Protein AF-A0A381XSJ7-F1 (afdb_monomer)

Secondary structure (DSSP, 8-state):
----EEEE-S-BS-SBTTT--B--TT-S-TTS-TT--TT--TTEEEEEETTS-EEEEEGGGSSTT-HHHHHHHT---TT--SPPP-B-TTSTT-EEE--HHHH--TTS-SEEEEEEE-SGGGGGGGHHHHHHHHHHHHHHSS-TTSEEEEEEE-SS-EEE--SS--B--HHHHHHHHHHHHT----S----HHHHHHIIIII--SEEEEEESS---STTHHHHHHHHHHHH-TT--SEEEEEEEESSGGGS-TTHHHHHHTTT--EEEEES---------

Radius of gyration: 20.25 Å; Cα contacts (8 Å, |Δi|>4): 616; chains: 1; bounding box: 58×50×46 Å

Nearest PDB structures (foldseek):
  9c4f-assembly1_I  TM=8.205E-01  e=2.707E-11  Homo sapiens
  6fpy-assembly2_B  TM=8.022E-01  e=1.418E-10  Homo sapiens
  6fpy-assembly1_A  TM=7.997E-01  e=1.603E-10  Homo sapiens
  6fpz-assembly2_B  TM=8.019E-01  e=4.833E-10  Homo sapiens
  8s7c-assembly3_G  TM=6.833E-01  e=5.739E-06  Mus musculus

Structure (mmCIF, N/CA/C/O backbone):
data_AF-A0A381XSJ7-F1
#
_entry.id   AF-A0A381XSJ7-F1
#
loop_
_atom_site.group_PDB
_atom_site.id
_atom_site.type_symbol
_atom_site.label_atom_id
_atom_site.label_alt_id
_atom_site.label_comp_id
_atom_site.label_asym_id
_atom_site.label_entity_id
_atom_site.label_seq_id
_atom_site.pdbx_PDB_ins_code
_atom_site.Cartn_x
_atom_site.Cartn_y
_atom_site.Cartn_z
_atom_site.occupancy
_atom_site.B_iso_or_equiv
_atom_site.auth_seq_id
_atom_site.auth_comp_id
_atom_site.auth_asym_id
_atom_site.auth_atom_id
_atom_site.pdbx_PDB_model_num
ATOM 1 N N . ARG A 1 1 ? 14.268 -31.750 -12.840 1.00 58.62 1 ARG A N 1
ATOM 2 C CA . ARG A 1 1 ? 14.442 -30.913 -11.626 1.00 58.62 1 ARG A CA 1
ATOM 3 C C . ARG A 1 1 ? 13.349 -29.856 -11.651 1.00 5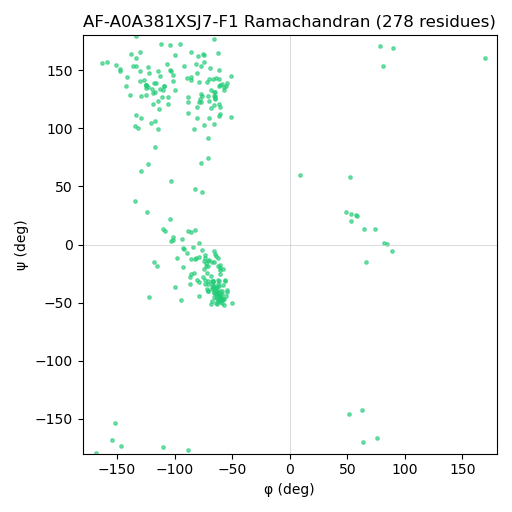8.62 1 ARG A C 1
ATOM 5 O O . ARG A 1 1 ? 12.994 -29.479 -12.764 1.00 58.62 1 ARG A O 1
ATOM 12 N N . PRO A 1 2 ? 12.773 -29.444 -10.514 1.00 69.38 2 PRO A N 1
ATOM 13 C CA . PRO A 1 2 ? 11.747 -28.409 -10.506 1.00 69.38 2 PRO A CA 1
ATOM 14 C C . PRO A 1 2 ? 12.341 -27.115 -11.068 1.00 69.38 2 PRO A C 1
ATOM 16 O O . PRO A 1 2 ? 13.341 -26.625 -10.557 1.00 69.38 2 PRO A O 1
ATOM 19 N N . THR A 1 3 ? 11.755 -26.598 -12.142 1.00 78.44 3 THR A N 1
ATOM 20 C CA . THR A 1 3 ? 12.146 -25.330 -12.781 1.00 78.44 3 THR A CA 1
ATOM 21 C C . THR A 1 3 ? 11.339 -24.147 -12.257 1.00 78.44 3 THR A C 1
ATOM 23 O O . THR A 1 3 ? 11.466 -23.038 -12.764 1.00 78.44 3 THR A O 1
ATOM 26 N N . THR A 1 4 ? 10.492 -24.384 -11.253 1.00 89.56 4 THR A N 1
ATOM 27 C CA . THR A 1 4 ? 9.698 -23.348 -10.603 1.00 89.56 4 THR A CA 1
ATOM 28 C C . THR A 1 4 ? 10.618 -22.414 -9.826 1.00 89.56 4 THR A C 1
ATOM 30 O O . THR A 1 4 ? 11.286 -22.828 -8.874 1.00 89.56 4 THR A O 1
ATOM 33 N N . VAL A 1 5 ? 10.629 -21.153 -10.240 1.00 91.38 5 VAL A N 1
ATOM 34 C CA . VAL A 1 5 ? 11.341 -20.059 -9.588 1.00 91.38 5 VAL A CA 1
ATOM 35 C C . VAL A 1 5 ? 10.534 -19.611 -8.372 1.00 91.38 5 VAL A C 1
ATOM 37 O O . VAL A 1 5 ? 9.351 -19.291 -8.477 1.00 91.38 5 VAL A O 1
ATOM 40 N N . MET A 1 6 ? 11.182 -19.597 -7.210 1.00 90.38 6 MET A N 1
ATOM 41 C CA . MET A 1 6 ? 10.590 -19.208 -5.925 1.00 90.38 6 MET A CA 1
ATOM 42 C C . MET A 1 6 ? 10.950 -17.775 -5.541 1.00 90.38 6 MET A C 1
ATOM 44 O O . MET A 1 6 ? 10.136 -17.064 -4.958 1.00 90.38 6 MET A O 1
ATOM 48 N N . ALA A 1 7 ? 12.173 -17.351 -5.856 1.00 90.56 7 ALA A N 1
ATOM 49 C CA . ALA A 1 7 ? 12.644 -15.999 -5.606 1.00 90.56 7 ALA A CA 1
ATOM 50 C C . ALA A 1 7 ? 13.693 -15.605 -6.641 1.00 90.56 7 ALA A C 1
ATOM 52 O O . ALA A 1 7 ? 14.400 -16.453 -7.186 1.00 90.56 7 ALA A O 1
ATOM 53 N N . ILE A 1 8 ? 13.809 -14.305 -6.867 1.00 90.81 8 ILE A N 1
ATOM 54 C CA . ILE A 1 8 ? 14.845 -13.704 -7.696 1.0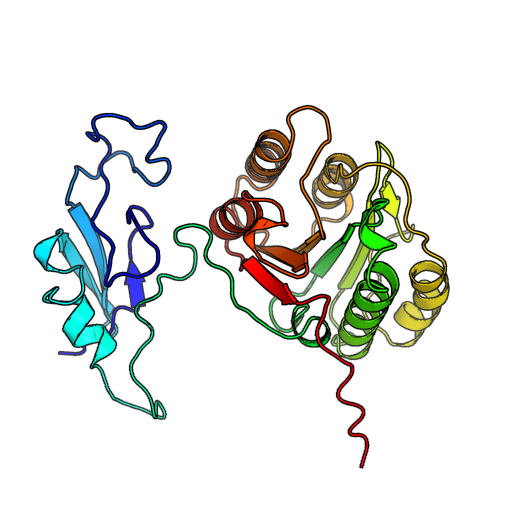0 90.81 8 ILE A CA 1
ATOM 55 C C . ILE A 1 8 ? 15.440 -12.502 -6.978 1.00 90.81 8 ILE A C 1
ATOM 57 O O . ILE A 1 8 ? 14.820 -11.917 -6.087 1.00 90.81 8 ILE A O 1
ATOM 61 N N . THR A 1 9 ? 16.629 -12.089 -7.390 1.00 89.62 9 THR A N 1
ATOM 62 C CA . THR A 1 9 ? 17.121 -10.757 -7.052 1.00 89.62 9 THR A CA 1
ATOM 63 C C . THR A 1 9 ? 16.237 -9.681 -7.684 1.00 89.62 9 THR A C 1
ATOM 65 O O . THR A 1 9 ? 15.776 -9.815 -8.813 1.00 89.62 9 THR A O 1
ATOM 68 N N . ARG A 1 10 ? 16.014 -8.570 -6.971 1.00 86.06 10 ARG A N 1
ATOM 69 C CA . ARG A 1 10 ? 15.119 -7.481 -7.415 1.00 86.06 10 ARG A CA 1
ATOM 70 C C . ARG A 1 10 ? 15.584 -6.711 -8.662 1.00 86.06 10 ARG A C 1
ATOM 72 O O . ARG A 1 10 ? 14.870 -5.826 -9.118 1.00 86.06 10 ARG A O 1
ATOM 79 N N . ASN A 1 11 ? 16.779 -6.988 -9.188 1.00 89.69 11 ASN A N 1
ATOM 80 C CA . ASN A 1 11 ? 17.409 -6.237 -10.277 1.00 89.69 11 ASN A CA 1
ATOM 81 C C . ASN A 1 11 ? 16.907 -6.659 -11.668 1.00 89.69 11 ASN A C 1
ATOM 83 O O . ASN A 1 11 ? 17.697 -6.892 -12.580 1.00 89.69 11 ASN A O 1
ATOM 87 N N . VAL A 1 12 ? 15.591 -6.759 -11.835 1.00 89.56 12 VAL A N 1
ATOM 88 C CA . VAL A 1 12 ? 14.942 -7.052 -13.118 1.00 89.56 12 VAL A CA 1
ATOM 89 C C . VAL A 1 12 ? 14.386 -5.781 -13.742 1.00 89.56 12 VAL A C 1
ATOM 91 O O . VAL A 1 12 ? 13.874 -4.912 -13.045 1.00 89.56 12 VAL A O 1
ATOM 94 N N . SER A 1 13 ? 14.501 -5.649 -15.062 1.00 86.12 13 SER A N 1
ATOM 95 C CA . SER A 1 13 ? 14.036 -4.460 -15.788 1.00 86.12 13 SER A CA 1
ATOM 96 C C . SER A 1 13 ? 12.513 -4.351 -15.891 1.00 86.12 13 SER A C 1
ATOM 98 O O . SER A 1 13 ? 12.012 -3.282 -16.218 1.00 86.12 13 SER A O 1
ATOM 100 N N . ASP A 1 14 ? 11.803 -5.460 -15.689 1.00 83.44 14 ASP A N 1
ATOM 101 C CA . ASP A 1 14 ? 10.348 -5.584 -15.776 1.00 83.44 14 ASP A CA 1
ATOM 102 C C . ASP A 1 14 ? 9.888 -6.638 -14.749 1.00 83.44 14 ASP A C 1
ATOM 104 O O . ASP A 1 14 ? 10.648 -7.553 -14.418 1.00 83.44 14 ASP A O 1
ATOM 108 N N . CYS A 1 15 ? 8.666 -6.514 -14.231 1.00 78.56 15 CYS A N 1
ATOM 109 C CA . CYS A 1 15 ? 8.066 -7.509 -13.334 1.00 78.56 15 CYS A CA 1
ATOM 110 C C . CYS A 1 15 ? 7.680 -8.782 -14.062 1.00 78.56 15 CYS A C 1
ATOM 112 O O . CYS A 1 15 ? 7.772 -9.873 -13.497 1.00 78.56 15 CYS A O 1
ATOM 114 N N . ASP A 1 16 ? 7.182 -8.634 -15.289 1.00 86.62 16 ASP A N 1
ATOM 115 C CA . ASP A 1 16 ? 6.857 -9.764 -16.129 1.00 86.62 16 ASP A CA 1
ATOM 116 C C . ASP A 1 16 ? 8.176 -10.325 -16.627 1.00 86.62 16 ASP A C 1
ATOM 118 O O . ASP A 1 16 ? 8.807 -9.797 -17.548 1.00 86.62 16 ASP A O 1
ATOM 122 N N . LEU A 1 17 ? 8.600 -11.431 -16.020 1.00 90.81 17 LEU A N 1
ATOM 123 C CA . LEU A 1 17 ? 9.872 -12.058 -16.348 1.00 90.81 17 LEU A CA 1
ATOM 124 C C . LEU A 1 17 ? 9.923 -12.547 -17.802 1.00 90.81 17 LEU A C 1
ATOM 126 O O . LEU A 1 17 ? 11.002 -12.834 -18.312 1.00 90.81 17 LEU A O 1
ATOM 130 N N . ARG A 1 18 ? 8.786 -12.570 -18.519 1.00 91.12 18 ARG A N 1
ATOM 131 C CA . ARG A 1 18 ? 8.728 -12.799 -19.972 1.00 91.12 18 ARG A CA 1
ATOM 132 C C . ARG A 1 18 ? 9.181 -11.590 -20.804 1.00 91.12 18 ARG A C 1
ATOM 134 O O . ARG A 1 18 ? 9.395 -11.734 -22.009 1.00 91.12 18 ARG A O 1
ATOM 141 N N . LYS A 1 19 ? 9.291 -10.407 -20.204 1.00 89.69 19 LYS A N 1
ATOM 142 C CA . LYS A 1 19 ? 9.740 -9.145 -20.822 1.00 89.69 19 LYS A CA 1
ATOM 143 C C . LYS A 1 19 ? 11.020 -8.603 -20.181 1.00 89.69 19 LYS A C 1
ATOM 145 O O . LYS A 1 19 ? 11.649 -7.712 -20.745 1.00 89.69 19 LYS A O 1
ATOM 150 N N . ALA A 1 20 ? 11.380 -9.122 -19.012 1.00 91.19 20 ALA A N 1
ATOM 151 C CA . ALA A 1 20 ? 12.505 -8.644 -18.233 1.00 91.19 20 ALA A CA 1
ATOM 152 C C . ALA A 1 20 ? 13.869 -9.050 -18.808 1.00 91.19 20 ALA A C 1
ATOM 154 O O . ALA A 1 20 ? 14.015 -10.067 -19.486 1.00 91.19 20 ALA A O 1
ATOM 155 N N . ARG A 1 21 ? 14.878 -8.268 -18.425 1.00 93.44 21 ARG A N 1
ATOM 156 C CA . ARG A 1 21 ? 16.303 -8.612 -18.415 1.00 93.44 21 ARG A CA 1
ATOM 157 C C . ARG A 1 21 ? 16.896 -8.272 -17.048 1.00 93.44 21 ARG A C 1
ATOM 159 O O . ARG A 1 21 ? 16.298 -7.499 -16.293 1.00 93.44 21 ARG A O 1
ATOM 166 N N . TRP A 1 22 ? 18.088 -8.765 -16.747 1.00 94.12 22 TRP A N 1
ATOM 167 C CA . TRP A 1 22 ? 18.814 -8.365 -15.550 1.00 94.12 22 TRP A CA 1
ATOM 168 C C . TRP A 1 22 ? 19.500 -7.011 -15.733 1.00 94.12 22 TRP A C 1
ATOM 170 O O . TRP A 1 22 ? 20.091 -6.699 -16.774 1.00 94.12 22 TRP A O 1
ATOM 180 N N . VAL A 1 23 ? 19.437 -6.208 -14.679 1.00 92.56 23 VAL A N 1
ATOM 181 C CA . VAL A 1 23 ? 19.932 -4.834 -14.621 1.00 92.56 23 VAL A CA 1
ATOM 182 C C . VAL A 1 23 ? 21.120 -4.765 -13.672 1.00 92.56 23 VAL A C 1
ATOM 184 O O . VAL A 1 23 ? 21.067 -5.310 -12.570 1.00 92.56 23 VAL A O 1
ATOM 187 N N . GLY A 1 24 ? 22.196 -4.105 -14.088 1.00 92.06 24 GLY A N 1
ATOM 188 C CA . GLY A 1 24 ? 23.448 -4.064 -13.329 1.00 92.06 24 GLY A CA 1
ATOM 189 C C . GLY A 1 24 ? 23.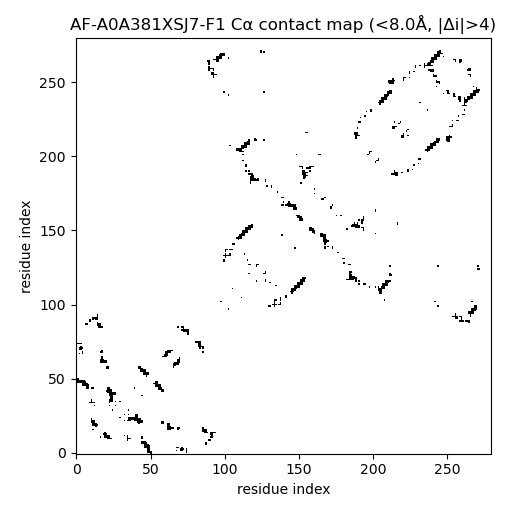811 -2.708 -12.741 1.00 92.06 24 GLY A C 1
ATOM 190 O O . GLY A 1 24 ? 23.206 -1.691 -13.052 1.00 92.06 24 GLY A O 1
ATOM 191 N N . SER A 1 25 ? 24.857 -2.671 -11.920 1.00 91.31 25 SER A N 1
ATOM 192 C CA . SER A 1 25 ? 25.481 -1.424 -11.456 1.00 91.31 25 SER A CA 1
ATOM 193 C C . SER A 1 25 ? 26.245 -0.662 -12.550 1.00 91.31 25 SER A C 1
ATOM 195 O O . SER A 1 25 ? 26.627 0.482 -12.344 1.00 91.31 25 SER A O 1
ATOM 197 N N . ASP A 1 26 ? 26.502 -1.307 -13.683 1.00 92.56 26 ASP A N 1
ATOM 198 C CA . ASP A 1 26 ? 27.203 -0.816 -14.877 1.00 92.56 26 ASP A CA 1
ATOM 199 C C . ASP A 1 26 ? 26.235 -0.486 -16.032 1.00 92.56 26 ASP A C 1
ATOM 201 O O . ASP A 1 26 ? 26.629 -0.461 -17.200 1.00 92.56 26 ASP A O 1
ATOM 205 N N . GLU A 1 27 ? 24.955 -0.239 -15.730 1.00 90.12 27 GLU A N 1
ATOM 206 C CA . GLU A 1 27 ? 24.043 0.380 -16.698 1.00 90.12 27 GLU A CA 1
ATOM 207 C C . GLU A 1 27 ? 24.527 1.781 -17.084 1.00 90.12 27 GLU A C 1
ATOM 209 O O . GLU A 1 27 ? 25.152 2.490 -16.296 1.00 90.12 27 GLU A O 1
ATOM 214 N N . VAL A 1 28 ? 24.204 2.188 -18.313 1.00 85.19 28 VAL A N 1
ATOM 215 C CA . VAL A 1 28 ? 24.629 3.484 -18.865 1.00 85.19 28 VAL A CA 1
ATOM 216 C C . VAL A 1 28 ? 23.982 4.651 -18.113 1.00 85.19 28 VAL A C 1
ATOM 218 O O . VAL A 1 28 ? 24.626 5.679 -17.918 1.00 85.19 28 VAL A O 1
ATOM 221 N N . ASP A 1 29 ? 22.733 4.482 -17.671 1.00 77.56 29 ASP A N 1
ATOM 222 C CA . ASP A 1 29 ? 21.994 5.481 -16.905 1.00 77.56 29 ASP A CA 1
ATOM 223 C C . ASP A 1 29 ? 21.293 4.836 -15.703 1.00 77.56 29 ASP A C 1
ATOM 225 O O . ASP A 1 29 ? 20.245 4.202 -15.825 1.00 77.56 29 ASP A O 1
ATOM 229 N N . LEU A 1 30 ? 21.884 5.013 -14.519 1.00 73.75 30 LEU A N 1
ATOM 230 C CA . LEU A 1 30 ? 21.334 4.500 -13.264 1.00 73.75 30 LEU A CA 1
ATOM 231 C C . LEU A 1 30 ? 20.096 5.272 -12.787 1.00 73.75 30 LEU A C 1
ATOM 233 O O . LEU A 1 30 ? 19.378 4.772 -11.919 1.00 73.75 30 LEU A O 1
ATOM 237 N N . SER A 1 31 ? 19.827 6.467 -13.327 1.00 65.56 31 SER A N 1
ATOM 238 C CA . SER A 1 31 ? 18.637 7.243 -12.965 1.00 65.56 31 SER A CA 1
ATOM 239 C C . SER A 1 31 ? 17.350 6.614 -13.513 1.00 65.56 31 SER A C 1
ATOM 241 O O . SER A 1 31 ? 16.326 6.636 -12.828 1.00 65.56 31 SER A O 1
ATOM 243 N N . ASP A 1 32 ? 17.445 5.946 -14.666 1.00 64.62 32 ASP A N 1
ATOM 244 C CA . ASP A 1 32 ? 16.357 5.190 -15.300 1.00 64.62 32 ASP A CA 1
ATOM 245 C C . ASP A 1 32 ? 16.283 3.723 -14.837 1.00 64.62 32 ASP A C 1
ATOM 247 O O . ASP A 1 32 ? 15.327 3.006 -15.148 1.00 64.62 32 ASP A O 1
ATOM 251 N N . THR A 1 33 ? 17.263 3.257 -14.058 1.00 73.38 33 THR A N 1
ATOM 252 C CA . THR A 1 33 ? 17.328 1.871 -13.577 1.00 73.38 33 THR A CA 1
ATOM 253 C C . THR A 1 33 ? 17.534 1.769 -12.059 1.00 73.38 33 THR A C 1
ATOM 255 O O . THR A 1 33 ? 18.535 1.203 -11.606 1.00 73.38 33 THR A O 1
ATOM 258 N N . PRO A 1 34 ? 16.587 2.254 -11.232 1.00 72.00 34 PRO A N 1
ATOM 259 C CA . PRO A 1 34 ? 16.715 2.248 -9.768 1.00 72.00 34 PRO A CA 1
ATOM 260 C C . PRO A 1 34 ? 16.811 0.842 -9.151 1.00 72.00 34 PRO A C 1
ATOM 262 O O . PRO A 1 34 ? 17.250 0.686 -8.015 1.00 72.00 34 PRO A O 1
ATOM 265 N N . GLN A 1 35 ? 16.401 -0.190 -9.888 1.00 76.31 35 GLN A N 1
ATOM 266 C CA . GLN A 1 35 ? 16.522 -1.599 -9.515 1.00 76.31 35 GLN A CA 1
ATOM 267 C C . GLN A 1 35 ? 17.958 -2.148 -9.602 1.00 76.31 35 GLN A C 1
ATOM 269 O O . GLN A 1 35 ? 18.204 -3.260 -9.131 1.00 76.31 35 GLN A O 1
ATOM 274 N N . ALA A 1 36 ? 18.895 -1.410 -10.208 1.00 86.12 36 ALA A N 1
ATOM 275 C CA . ALA A 1 36 ? 20.303 -1.783 -10.256 1.00 86.12 36 ALA A CA 1
ATOM 276 C C . ALA A 1 36 ? 20.852 -2.029 -8.841 1.00 86.12 36 ALA A C 1
ATOM 278 O O . ALA A 1 36 ? 20.548 -1.300 -7.894 1.00 86.12 36 ALA A O 1
ATOM 279 N N . MET A 1 37 ? 21.675 -3.065 -8.685 1.00 83.19 37 MET A N 1
ATOM 280 C CA . MET A 1 37 ? 22.269 -3.415 -7.396 1.00 83.19 37 MET A CA 1
ATOM 281 C C . MET A 1 37 ? 23.787 -3.432 -7.482 1.00 83.19 37 MET A C 1
ATOM 283 O O . MET A 1 37 ? 24.363 -4.004 -8.405 1.00 83.19 37 MET A O 1
ATOM 287 N N . ALA A 1 38 ? 24.436 -2.840 -6.479 1.00 82.38 38 ALA A N 1
ATOM 288 C CA . ALA A 1 38 ? 25.879 -2.938 -6.324 1.00 82.38 38 ALA A CA 1
ATOM 289 C C . ALA A 1 38 ? 26.305 -4.414 -6.232 1.00 82.38 38 ALA A C 1
ATOM 291 O O . ALA A 1 38 ? 25.704 -5.194 -5.494 1.00 82.38 38 ALA A O 1
ATOM 292 N N . GLY A 1 39 ? 27.338 -4.793 -6.988 1.00 86.50 39 GLY A N 1
ATOM 293 C CA . GLY A 1 39 ? 27.863 -6.162 -7.019 1.00 86.50 39 GLY A CA 1
ATOM 294 C C . GLY A 1 39 ? 27.211 -7.090 -8.050 1.00 86.50 39 GLY A C 1
ATOM 295 O O . GLY A 1 39 ? 27.701 -8.201 -8.242 1.00 86.50 39 GLY A O 1
ATOM 296 N N . LEU A 1 40 ? 26.168 -6.644 -8.759 1.00 90.44 40 LEU A N 1
ATOM 297 C CA . LEU A 1 40 ? 25.624 -7.343 -9.924 1.00 90.44 40 LEU A CA 1
ATOM 298 C C . LEU A 1 40 ? 25.846 -6.495 -11.170 1.00 90.44 40 LEU A C 1
ATOM 300 O O . LEU A 1 40 ? 25.423 -5.345 -11.225 1.00 90.44 40 LEU A O 1
ATOM 304 N N . THR A 1 41 ? 26.517 -7.064 -12.169 1.00 94.94 41 THR A N 1
ATOM 305 C CA . THR A 1 41 ? 26.718 -6.399 -13.461 1.00 94.94 41 THR A CA 1
ATOM 306 C C . THR A 1 41 ? 25.534 -6.644 -14.392 1.00 94.94 41 THR A C 1
ATOM 308 O O . THR A 1 41 ? 24.716 -7.537 -14.164 1.00 94.94 41 THR A O 1
ATOM 311 N N . ARG A 1 42 ? 25.456 -5.871 -15.471 1.00 94.50 42 ARG A N 1
ATOM 312 C CA . ARG A 1 42 ? 24.396 -5.904 -16.465 1.00 94.50 42 ARG A CA 1
ATOM 313 C C . ARG A 1 42 ? 24.266 -7.313 -17.020 1.00 94.50 42 ARG A C 1
ATOM 315 O O . ARG A 1 42 ? 25.265 -7.985 -17.284 1.00 94.50 42 ARG A O 1
ATOM 322 N N . GLY A 1 43 ? 23.024 -7.765 -17.154 1.00 94.94 43 GLY A N 1
ATOM 323 C CA . GLY A 1 43 ? 22.728 -9.113 -17.618 1.00 94.94 43 GLY A CA 1
ATOM 324 C C . GLY A 1 43 ? 22.987 -10.218 -16.591 1.00 94.94 43 GLY A C 1
ATOM 325 O O . GLY A 1 43 ? 23.021 -11.379 -16.986 1.00 94.94 43 GLY A O 1
ATOM 326 N N . LYS A 1 44 ? 23.184 -9.897 -15.299 1.00 95.56 44 LYS A N 1
ATOM 327 C CA . LYS A 1 44 ? 23.354 -10.894 -14.229 1.00 95.56 44 LYS A CA 1
ATOM 328 C C . LYS A 1 44 ? 22.363 -10.717 -13.086 1.00 95.56 44 LYS A C 1
ATOM 330 O O . LYS A 1 44 ? 22.167 -9.618 -12.571 1.00 95.56 44 LYS A O 1
ATOM 335 N N . GLY A 1 45 ? 21.824 -11.834 -12.623 1.00 94.56 45 GLY A N 1
ATOM 336 C CA . GLY A 1 45 ? 20.995 -11.918 -11.429 1.00 94.56 45 GLY A CA 1
ATOM 337 C C . GLY A 1 45 ? 21.192 -13.235 -10.701 1.00 94.56 45 GLY A C 1
ATOM 338 O O . GLY A 1 45 ? 22.066 -14.036 -11.039 1.00 94.56 45 GLY A O 1
ATOM 339 N N . GLN A 1 46 ? 20.376 -13.448 -9.679 1.00 94.38 46 GLN A N 1
ATOM 340 C CA . GLN A 1 46 ? 20.315 -14.703 -8.944 1.00 94.38 46 GLN A CA 1
ATOM 341 C C . GLN A 1 46 ? 18.864 -15.151 -8.845 1.00 94.38 46 GLN A C 1
ATOM 343 O O . GLN A 1 46 ? 17.952 -14.327 -8.745 1.00 94.38 46 GLN A O 1
ATOM 348 N N . LEU A 1 47 ? 18.662 -16.461 -8.812 1.00 93.38 47 LEU A N 1
ATOM 349 C CA . LEU A 1 47 ? 17.357 -17.070 -8.605 1.00 93.38 47 LEU A CA 1
ATOM 350 C C . LEU A 1 47 ? 17.440 -18.237 -7.629 1.00 93.38 47 LEU A C 1
ATOM 352 O O . LEU A 1 47 ? 18.478 -18.884 -7.491 1.00 93.38 47 LEU A O 1
ATOM 356 N N . VAL A 1 48 ? 16.327 -18.499 -6.959 1.00 93.50 48 VAL A N 1
ATOM 357 C CA . VAL A 1 48 ? 16.124 -19.646 -6.076 1.00 93.50 48 VAL A CA 1
ATOM 358 C C . VAL A 1 48 ? 15.004 -20.493 -6.657 1.00 93.50 48 VAL A C 1
ATOM 360 O O . VAL A 1 48 ? 13.943 -19.972 -7.002 1.00 93.50 48 VAL A O 1
ATOM 363 N N . MET A 1 49 ? 15.241 -21.795 -6.754 1.00 90.88 49 MET A N 1
ATOM 364 C CA . MET A 1 49 ? 14.312 -22.773 -7.315 1.00 90.88 49 MET A CA 1
ATOM 365 C C . MET A 1 49 ? 13.550 -23.521 -6.214 1.00 90.88 49 MET A C 1
ATOM 367 O O . MET A 1 49 ? 13.964 -23.556 -5.054 1.00 90.88 49 MET A O 1
ATOM 371 N N . ALA A 1 50 ? 12.442 -24.171 -6.572 1.00 89.06 50 ALA A N 1
ATOM 372 C CA . ALA A 1 50 ? 11.620 -24.944 -5.635 1.00 89.06 50 ALA A CA 1
ATOM 373 C C . ALA A 1 50 ? 12.311 -26.197 -5.055 1.00 89.06 50 ALA A C 1
ATOM 375 O O . ALA A 1 50 ? 11.867 -26.716 -4.034 1.00 89.06 50 ALA A O 1
ATOM 376 N N . ASP A 1 51 ? 13.419 -26.662 -5.641 1.00 88.56 51 ASP A N 1
ATOM 377 C CA . ASP A 1 51 ? 14.294 -27.677 -5.030 1.00 88.56 51 ASP A CA 1
ATOM 378 C C . ASP A 1 51 ? 15.290 -27.093 -4.013 1.00 88.56 51 ASP A C 1
ATOM 380 O O . ASP A 1 51 ? 16.218 -27.780 -3.593 1.00 88.56 51 ASP A O 1
ATOM 384 N N . SER A 1 52 ? 15.092 -25.834 -3.604 1.00 86.81 52 SER A N 1
ATOM 385 C CA . SER A 1 52 ? 15.957 -25.089 -2.681 1.00 86.81 52 SER A CA 1
ATOM 386 C C . SER A 1 52 ? 17.371 -24.820 -3.205 1.00 86.81 52 SER A C 1
ATOM 388 O O . SER A 1 52 ? 18.238 -24.399 -2.440 1.00 86.81 52 SER A O 1
ATOM 390 N N . SER A 1 53 ? 17.622 -25.019 -4.503 1.00 90.75 53 SER A N 1
ATOM 391 C CA . SER A 1 53 ? 18.882 -24.613 -5.126 1.00 90.75 53 SER A CA 1
ATOM 392 C C . SER A 1 53 ? 18.896 -23.120 -5.471 1.00 90.75 53 SER A C 1
ATOM 394 O O . SER A 1 53 ? 17.867 -22.533 -5.809 1.00 90.75 53 SER A O 1
ATOM 396 N N . ALA A 1 54 ? 20.080 -22.507 -5.396 1.00 92.06 54 ALA A N 1
ATOM 397 C CA . ALA A 1 54 ? 20.336 -21.140 -5.842 1.00 92.06 54 ALA A CA 1
ATOM 398 C C . ALA A 1 54 ? 21.198 -21.160 -7.111 1.00 92.06 54 ALA A C 1
ATOM 400 O O . ALA A 1 54 ? 22.171 -21.914 -7.180 1.00 92.06 54 ALA A O 1
ATOM 401 N N . HIS A 1 55 ? 20.855 -20.334 -8.099 1.00 91.94 55 HIS A N 1
ATOM 402 C CA . HIS A 1 55 ? 21.557 -20.267 -9.382 1.00 91.94 55 HIS A CA 1
ATOM 403 C C . HIS A 1 55 ? 21.917 -18.836 -9.745 1.00 91.94 55 HIS A C 1
ATOM 405 O O . HIS A 1 55 ? 21.098 -17.925 -9.614 1.00 91.94 55 HIS A O 1
ATOM 411 N N . LEU A 1 56 ? 23.117 -18.692 -10.305 1.00 93.19 56 LEU A N 1
ATOM 412 C CA . LEU A 1 56 ? 23.476 -17.538 -11.117 1.00 93.19 56 LEU A CA 1
ATOM 413 C C . LEU A 1 56 ? 22.635 -17.558 -12.386 1.00 93.19 56 LEU A C 1
ATOM 415 O O . LEU A 1 56 ? 22.574 -18.578 -13.070 1.00 93.19 56 LEU A O 1
ATOM 419 N N . SER A 1 57 ? 22.029 -16.421 -12.700 1.00 95.12 57 SER A N 1
ATOM 420 C CA . SER A 1 57 ? 21.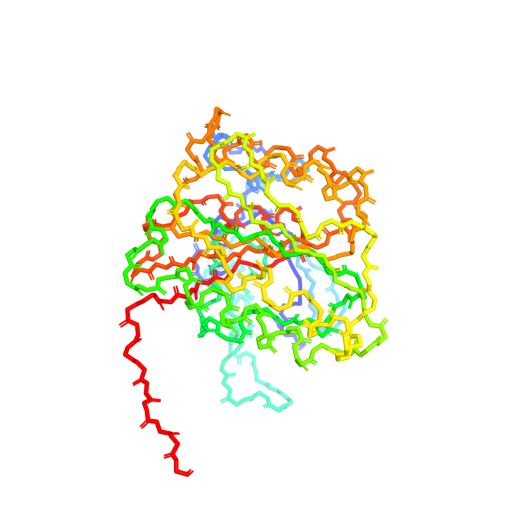183 -16.260 -13.872 1.00 95.12 57 SER A CA 1
ATOM 421 C C . SER A 1 57 ? 21.679 -15.135 -14.765 1.00 95.12 57 SER A C 1
ATOM 423 O O . SER A 1 57 ? 22.325 -14.189 -14.302 1.00 95.12 57 SER A O 1
ATOM 425 N N . ASN A 1 58 ? 21.381 -15.248 -16.055 1.00 96.25 58 ASN A N 1
ATOM 426 C CA . ASN A 1 58 ? 21.644 -14.214 -17.043 1.00 96.25 58 ASN A CA 1
ATOM 427 C C . ASN A 1 58 ? 20.428 -13.961 -17.948 1.00 96.25 58 ASN A C 1
ATOM 429 O O . ASN A 1 58 ? 19.377 -14.576 -17.783 1.00 96.25 58 ASN A O 1
ATOM 433 N N . ASP A 1 59 ? 20.548 -13.017 -18.882 1.00 96.38 59 ASP A N 1
ATOM 434 C CA . ASP A 1 59 ? 19.421 -12.577 -19.717 1.00 96.38 59 ASP A CA 1
ATOM 435 C C . ASP A 1 59 ? 18.813 -13.697 -20.578 1.00 96.38 59 ASP A C 1
ATOM 437 O O . ASP A 1 59 ? 17.628 -13.632 -20.890 1.00 96.38 59 ASP A O 1
ATOM 441 N N . ALA A 1 60 ? 19.573 -14.746 -20.919 1.00 96.88 60 ALA A N 1
ATOM 442 C CA . ALA A 1 60 ? 19.056 -15.895 -21.670 1.00 96.88 60 ALA A CA 1
ATOM 443 C C . ALA A 1 60 ? 18.111 -16.788 -20.845 1.00 96.88 60 ALA A C 1
ATOM 445 O O . ALA A 1 60 ? 17.395 -17.622 -21.404 1.00 96.88 60 ALA A O 1
ATOM 446 N N . ASP A 1 61 ? 18.093 -16.625 -19.523 1.00 95.44 61 ASP A N 1
ATOM 447 C CA . ASP A 1 61 ? 17.159 -17.328 -18.647 1.00 95.44 61 ASP A CA 1
ATOM 448 C C . ASP A 1 61 ? 15.795 -16.633 -18.582 1.00 95.44 61 ASP A C 1
ATOM 450 O O . ASP A 1 61 ? 14.791 -17.295 -18.300 1.00 95.44 61 ASP A O 1
ATOM 454 N N . LEU A 1 62 ? 15.768 -15.322 -18.856 1.00 94.56 62 LEU A N 1
ATOM 455 C CA . LEU A 1 62 ? 14.592 -14.457 -18.843 1.00 94.56 62 LEU A CA 1
ATOM 456 C C . LEU A 1 62 ? 13.983 -14.297 -20.245 1.00 94.56 62 LEU A C 1
ATOM 458 O O . LEU A 1 62 ? 14.523 -14.741 -21.257 1.00 94.56 62 LEU A O 1
ATOM 462 N N . GLY A 1 63 ? 12.820 -13.656 -20.315 1.00 93.12 63 GLY A N 1
ATOM 463 C CA . GLY A 1 63 ? 12.104 -13.428 -21.562 1.00 93.12 63 GLY A CA 1
ATOM 464 C C . GLY A 1 63 ? 11.129 -14.555 -21.920 1.00 93.12 63 GLY A C 1
ATOM 465 O O . GLY A 1 63 ? 11.126 -15.635 -21.331 1.00 93.12 63 GLY A O 1
ATOM 466 N N . LYS A 1 64 ? 10.275 -14.320 -22.927 1.00 90.56 64 LYS A N 1
ATOM 467 C CA . LYS A 1 64 ? 9.275 -15.301 -23.407 1.00 90.56 64 LYS A CA 1
ATOM 468 C C . LYS A 1 64 ? 9.883 -16.644 -23.823 1.00 90.56 64 LYS A C 1
ATOM 470 O O . LYS A 1 64 ? 9.214 -17.666 -23.732 1.00 90.56 64 LYS A O 1
ATOM 475 N N . GLN A 1 65 ? 11.117 -16.623 -24.321 1.00 92.06 65 GLN A N 1
ATOM 476 C CA . GLN A 1 65 ? 11.868 -17.814 -24.729 1.00 92.06 65 GLN A CA 1
ATOM 477 C C . GLN A 1 65 ? 13.013 -18.139 -23.762 1.00 92.06 65 GLN A C 1
ATOM 479 O O . GLN A 1 65 ? 13.861 -18.965 -24.086 1.00 92.06 65 GLN A O 1
ATOM 484 N N . GLY A 1 66 ? 13.039 -17.492 -22.595 1.00 93.75 66 GLY A N 1
ATOM 485 C CA . GLY A 1 66 ? 14.073 -17.691 -21.594 1.00 93.75 66 GLY A CA 1
ATOM 486 C C . GLY A 1 66 ? 14.096 -19.124 -21.093 1.00 93.75 66 GLY A C 1
ATOM 487 O O . GLY A 1 66 ? 13.041 -19.701 -20.815 1.00 93.75 66 GLY A O 1
ATOM 488 N N . MET A 1 67 ? 15.294 -19.691 -20.960 1.00 93.25 67 MET A N 1
ATOM 489 C CA . MET A 1 67 ? 15.475 -21.103 -20.609 1.00 93.25 67 MET A CA 1
ATOM 490 C C . MET A 1 67 ? 14.808 -21.471 -19.280 1.00 93.25 67 MET A C 1
ATOM 492 O O . MET A 1 67 ? 14.271 -22.570 -19.144 1.00 93.25 67 MET A O 1
ATOM 496 N N . ILE A 1 68 ? 14.805 -20.545 -18.317 1.00 93.69 68 ILE A N 1
ATOM 497 C CA . ILE A 1 68 ? 14.220 -20.763 -16.994 1.00 93.69 68 ILE A CA 1
ATOM 498 C C . ILE A 1 68 ? 12.786 -20.248 -16.937 1.00 93.69 68 ILE A C 1
ATOM 500 O O . ILE A 1 68 ? 11.904 -20.982 -16.499 1.00 93.69 68 ILE A O 1
ATOM 504 N N . ILE A 1 69 ? 12.512 -19.026 -17.404 1.00 93.44 69 ILE A N 1
ATOM 505 C CA . ILE A 1 69 ? 11.172 -18.436 -17.271 1.00 93.44 69 ILE A CA 1
ATOM 506 C C . ILE A 1 69 ? 10.125 -19.185 -18.085 1.00 93.44 69 ILE A C 1
ATOM 508 O O . ILE A 1 69 ? 9.011 -19.376 -17.596 1.00 93.44 69 ILE A O 1
ATOM 512 N N . LYS A 1 70 ? 10.474 -19.678 -19.278 1.00 93.38 70 LYS A N 1
ATOM 513 C CA . LYS A 1 70 ? 9.574 -20.543 -20.044 1.00 93.38 70 LYS A CA 1
ATOM 514 C C . LYS A 1 70 ? 9.217 -21.796 -19.240 1.00 93.38 70 LYS A C 1
ATOM 516 O O . LYS A 1 70 ? 8.042 -22.093 -19.054 1.00 93.38 70 LYS A O 1
ATOM 521 N N . ALA A 1 71 ? 10.226 -22.477 -18.700 1.00 91.50 71 ALA A N 1
ATOM 522 C CA . ALA A 1 71 ? 10.033 -23.698 -17.926 1.00 91.50 71 ALA A CA 1
ATOM 523 C C . ALA A 1 71 ? 9.337 -23.460 -16.573 1.00 91.50 71 ALA A C 1
ATOM 525 O O . ALA A 1 71 ? 8.687 -24.366 -16.060 1.00 91.50 71 ALA A O 1
ATOM 526 N N . HIS A 1 72 ? 9.470 -22.273 -15.976 1.00 91.44 72 HIS A N 1
ATOM 527 C CA . HIS A 1 72 ? 8.716 -21.859 -14.789 1.00 91.44 72 HIS A CA 1
ATOM 528 C C . HIS A 1 72 ? 7.238 -21.667 -15.121 1.00 91.44 72 HIS A C 1
ATOM 530 O O . HIS A 1 72 ? 6.387 -22.256 -14.466 1.00 91.44 72 HIS A O 1
ATOM 536 N N . VAL A 1 73 ? 6.930 -20.896 -16.163 1.00 90.56 73 VAL A N 1
ATOM 537 C CA . VAL A 1 73 ? 5.556 -20.636 -16.628 1.00 90.56 73 VAL A CA 1
ATOM 538 C C . VAL A 1 73 ? 4.828 -21.930 -16.977 1.00 90.56 73 VAL A C 1
ATOM 540 O O . VAL A 1 73 ? 3.695 -22.142 -16.551 1.00 90.56 73 VAL A O 1
ATOM 543 N N . GLU A 1 74 ? 5.504 -22.797 -17.728 1.00 88.94 74 GLU A N 1
ATOM 544 C CA . GLU A 1 74 ? 4.995 -24.104 -18.145 1.00 88.94 74 GLU A CA 1
ATOM 545 C C . GLU A 1 74 ? 5.040 -25.136 -17.005 1.00 88.94 74 GLU A C 1
ATOM 547 O O . GLU A 1 74 ? 4.566 -26.261 -17.178 1.00 88.94 74 GLU A O 1
ATOM 552 N N . SER A 1 75 ? 5.600 -24.789 -15.835 1.00 83.19 75 SER A N 1
ATOM 553 C CA . SER A 1 75 ? 5.641 -25.713 -14.706 1.00 83.19 75 SER A CA 1
ATOM 554 C C . SER A 1 75 ? 4.223 -26.016 -14.223 1.00 83.19 75 SER A C 1
ATOM 556 O O . SER A 1 75 ? 3.426 -25.128 -13.918 1.00 83.19 75 SER A O 1
ATOM 558 N N . ALA A 1 76 ? 3.914 -27.308 -14.162 1.00 70.31 76 ALA A N 1
ATOM 559 C CA . ALA A 1 76 ? 2.646 -27.835 -13.690 1.00 70.31 76 ALA A CA 1
ATOM 560 C C . ALA A 1 76 ? 2.908 -28.848 -12.568 1.00 70.31 76 ALA A C 1
ATOM 562 O O . ALA A 1 76 ? 3.828 -29.664 -12.651 1.00 70.31 76 ALA A O 1
ATOM 563 N N . GLY A 1 77 ? 2.107 -28.784 -11.503 1.00 67.56 77 GLY A N 1
ATOM 564 C CA . GLY A 1 77 ? 2.234 -29.656 -10.336 1.00 67.56 77 GLY A CA 1
ATOM 565 C C . GLY A 1 77 ? 1.364 -29.206 -9.159 1.00 67.56 77 GLY A C 1
ATOM 566 O O . GLY A 1 77 ? 0.929 -28.055 -9.087 1.00 67.56 77 GLY A O 1
ATOM 567 N N . GLY A 1 78 ? 1.097 -30.121 -8.222 1.00 66.88 78 GLY A N 1
ATOM 568 C CA . GLY A 1 78 ? 0.208 -29.864 -7.082 1.00 66.88 78 GLY A CA 1
ATOM 569 C C . GLY A 1 78 ? -1.236 -29.568 -7.511 1.00 66.88 78 GLY A C 1
ATOM 570 O O . GLY A 1 78 ? -1.735 -30.157 -8.463 1.00 66.88 78 GLY A O 1
ATOM 571 N N . ASN A 1 79 ? -1.903 -28.639 -6.819 1.00 60.88 79 ASN A N 1
ATOM 572 C CA . ASN A 1 79 ? -3.284 -28.221 -7.114 1.00 60.88 79 ASN A CA 1
ATOM 573 C C . ASN A 1 79 ? -3.375 -27.065 -8.135 1.00 60.88 79 ASN A C 1
ATOM 575 O O . ASN A 1 79 ? -4.433 -26.446 -8.263 1.00 60.88 79 ASN A O 1
ATOM 579 N N . SER A 1 80 ? -2.281 -26.715 -8.824 1.00 61.78 80 SER A N 1
ATOM 580 C CA . SER A 1 80 ? -2.317 -25.646 -9.829 1.00 61.78 80 SER A CA 1
ATOM 581 C C . SER A 1 80 ? -2.963 -26.144 -11.120 1.00 61.78 80 SER A C 1
ATOM 583 O O . SER A 1 80 ? -2.494 -27.101 -11.728 1.00 61.78 80 SER A O 1
ATOM 585 N N . ILE A 1 81 ? -4.031 -25.470 -11.550 1.00 66.62 81 ILE A N 1
ATOM 586 C CA . ILE A 1 81 ? -4.824 -25.810 -12.748 1.00 66.62 81 ILE A CA 1
ATOM 587 C C . ILE A 1 81 ? -4.495 -24.879 -13.933 1.00 66.62 81 ILE A C 1
ATOM 589 O O . ILE A 1 81 ? -5.138 -24.932 -14.979 1.00 66.62 81 ILE A O 1
ATOM 593 N N . LYS A 1 82 ? -3.538 -23.963 -13.751 1.00 79.31 82 LYS A N 1
ATOM 594 C CA . LYS A 1 82 ? -3.135 -22.936 -14.721 1.00 79.31 82 LYS A CA 1
ATOM 595 C C . LYS A 1 82 ? -1.611 -22.811 -14.746 1.00 79.31 82 LYS A C 1
ATOM 597 O O . LYS A 1 82 ? -0.945 -23.265 -13.814 1.00 79.31 82 LYS A O 1
ATOM 602 N N . GLU A 1 83 ? -1.094 -22.175 -15.797 1.00 82.94 83 GLU A N 1
ATOM 603 C CA . GLU A 1 83 ? 0.315 -21.772 -15.896 1.00 82.94 83 GLU A CA 1
ATOM 604 C C . GLU A 1 83 ? 0.766 -21.003 -14.650 1.00 82.94 83 GLU A C 1
ATOM 606 O O . GLU A 1 83 ? -0.001 -20.222 -14.071 1.00 82.94 83 GLU A O 1
ATOM 611 N N . ALA A 1 84 ? 2.0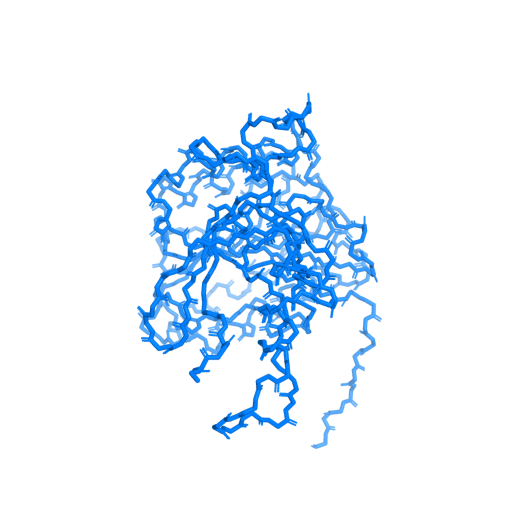26 -21.193 -14.261 1.00 84.06 84 ALA A N 1
ATOM 612 C CA . ALA A 1 84 ? 2.609 -20.408 -13.189 1.00 84.06 84 ALA A CA 1
ATOM 613 C C . ALA A 1 84 ? 2.739 -18.942 -13.621 1.00 84.06 84 ALA A C 1
ATOM 615 O O . ALA A 1 84 ? 3.070 -18.620 -14.766 1.00 84.06 84 ALA A O 1
ATOM 616 N N . SER A 1 85 ? 2.504 -18.034 -12.676 1.00 85.19 85 SER A N 1
ATOM 617 C CA . SER A 1 85 ? 2.684 -16.609 -12.927 1.00 85.19 85 SER A CA 1
ATOM 618 C C . SER A 1 85 ? 4.168 -16.303 -13.186 1.00 85.19 85 SER A C 1
ATOM 620 O O . SER A 1 85 ? 4.998 -16.659 -12.345 1.00 85.19 85 SER A O 1
ATOM 622 N N . PRO A 1 86 ? 4.530 -15.622 -14.290 1.00 85.06 86 PRO A N 1
ATOM 623 C CA . PRO A 1 86 ? 5.889 -15.118 -14.505 1.00 85.06 86 PRO A CA 1
ATOM 624 C C . PRO A 1 86 ? 6.162 -13.826 -13.726 1.00 85.06 86 PRO A C 1
ATOM 626 O O . PRO A 1 86 ? 7.215 -13.227 -13.906 1.00 85.06 86 PRO A O 1
ATOM 629 N N . ILE A 1 87 ? 5.188 -13.336 -12.960 1.00 82.62 87 ILE A N 1
ATOM 630 C CA . ILE A 1 87 ? 5.243 -12.019 -12.342 1.00 82.62 87 ILE A CA 1
ATOM 631 C C . ILE A 1 87 ? 6.092 -12.088 -11.079 1.00 82.62 87 ILE A C 1
ATOM 633 O O . ILE A 1 87 ? 5.745 -12.787 -10.121 1.00 82.62 87 ILE A O 1
ATOM 637 N N . ALA A 1 88 ? 7.190 -11.338 -11.070 1.00 80.19 88 ALA A N 1
ATOM 638 C CA . ALA A 1 88 ? 8.018 -11.152 -9.892 1.00 80.19 88 ALA A CA 1
ATOM 639 C C . ALA A 1 88 ? 7.280 -10.293 -8.855 1.00 80.19 88 ALA A C 1
ATOM 641 O O . ALA A 1 88 ? 7.116 -9.083 -9.015 1.00 80.19 88 ALA A O 1
ATOM 642 N N . LEU A 1 89 ? 6.853 -10.920 -7.759 1.00 67.50 89 LEU A N 1
ATOM 643 C CA . LEU A 1 89 ? 6.241 -10.213 -6.636 1.00 67.50 89 LEU A CA 1
ATOM 644 C C . LEU A 1 89 ? 7.271 -9.283 -5.979 1.00 67.50 89 LEU A C 1
ATOM 646 O O . LEU A 1 89 ? 8.369 -9.711 -5.630 1.00 67.50 89 LEU A O 1
ATOM 650 N N . GLY A 1 90 ? 6.915 -8.005 -5.823 1.00 61.25 90 GLY A N 1
ATOM 651 C CA . GLY A 1 90 ? 7.820 -6.968 -5.312 1.00 61.25 90 GLY A CA 1
ATOM 652 C C . GLY A 1 90 ? 8.774 -6.375 -6.360 1.00 61.25 90 GLY A C 1
ATOM 653 O O . GLY A 1 90 ? 9.570 -5.505 -6.017 1.00 61.25 90 GLY A O 1
ATOM 654 N N . GLY A 1 91 ? 8.695 -6.807 -7.625 1.00 53.47 91 GLY A N 1
ATOM 655 C CA . GLY A 1 91 ? 9.327 -6.131 -8.761 1.00 53.47 91 GLY A CA 1
ATOM 656 C C . GLY A 1 91 ? 8.512 -4.920 -9.232 1.00 53.47 91 GLY A C 1
ATOM 657 O O . GLY A 1 91 ? 7.341 -4.788 -8.887 1.00 53.47 91 GLY A O 1
ATOM 658 N N . CYS A 1 92 ? 9.152 -4.033 -10.001 1.00 55.66 92 CYS A N 1
ATOM 659 C CA . CYS A 1 92 ? 8.639 -2.929 -10.842 1.00 55.66 92 CYS A CA 1
ATOM 660 C C . CYS A 1 92 ? 7.144 -2.537 -10.762 1.00 55.66 92 CYS A C 1
ATOM 662 O O . CYS A 1 92 ? 6.449 -2.526 -11.771 1.00 55.66 92 CYS A O 1
ATOM 664 N N . GLY A 1 93 ? 6.657 -2.130 -9.591 1.00 55.31 93 GLY A N 1
ATOM 665 C CA . GLY A 1 93 ? 5.420 -1.361 -9.436 1.00 55.31 93 GLY A CA 1
ATOM 666 C C . GLY A 1 93 ? 4.142 -1.922 -10.074 1.00 55.31 93 GLY A C 1
ATOM 667 O O . GLY A 1 93 ? 3.197 -1.158 -10.282 1.00 55.31 93 GLY A O 1
ATOM 668 N N . GLU A 1 94 ? 4.095 -3.223 -10.365 1.00 66.38 94 GLU A N 1
ATOM 669 C CA . GLU A 1 94 ? 2.883 -3.887 -10.827 1.00 66.38 94 GLU A CA 1
ATOM 670 C C . GLU A 1 94 ? 1.868 -3.989 -9.691 1.00 66.38 94 GLU A C 1
ATOM 672 O O . GLU A 1 94 ? 2.213 -4.190 -8.523 1.00 66.38 94 GLU A O 1
ATOM 677 N N . TYR A 1 95 ? 0.599 -3.818 -10.051 1.00 80.44 95 TYR A N 1
ATOM 678 C CA . TYR A 1 95 ? -0.508 -3.914 -9.119 1.00 80.44 95 TYR A CA 1
ATOM 679 C C . TYR A 1 95 ? -1.239 -5.241 -9.265 1.00 80.44 95 TYR A C 1
ATOM 681 O O . TYR A 1 95 ? -1.390 -5.782 -10.359 1.00 80.44 95 TYR A O 1
ATOM 689 N N . LYS A 1 96 ? -1.801 -5.716 -8.159 1.00 87.25 96 LYS A N 1
ATOM 690 C CA . LYS A 1 96 ? -2.848 -6.730 -8.185 1.00 87.25 96 LYS A CA 1
ATOM 691 C C . LYS A 1 96 ? -4.207 -6.042 -8.295 1.00 87.25 96 LYS A C 1
ATOM 693 O O . LYS A 1 96 ? -4.619 -5.341 -7.372 1.00 87.25 96 LYS A O 1
ATOM 698 N N . GLU A 1 97 ? -4.895 -6.230 -9.420 1.00 88.19 97 GLU A N 1
ATOM 699 C CA . GLU A 1 97 ? -6.261 -5.723 -9.579 1.00 88.19 97 GLU A CA 1
ATOM 700 C C . GLU A 1 97 ? -7.222 -6.532 -8.711 1.00 88.19 97 GLU A C 1
ATOM 702 O O . GLU A 1 97 ? -7.224 -7.765 -8.771 1.00 88.19 97 GLU A O 1
ATOM 707 N N . MET A 1 98 ? -8.025 -5.853 -7.893 1.00 89.62 98 MET A N 1
ATOM 708 C CA . MET A 1 98 ? -9.057 -6.506 -7.090 1.00 89.62 98 MET A CA 1
ATOM 709 C C . MET A 1 98 ? -10.163 -5.536 -6.648 1.00 89.62 98 MET A C 1
ATOM 711 O O . MET A 1 98 ? -9.931 -4.323 -6.581 1.00 89.62 98 MET A O 1
ATOM 715 N N . PRO A 1 99 ? -11.369 -6.043 -6.327 1.00 91.81 99 PRO A N 1
ATOM 716 C CA . PRO A 1 99 ? -12.444 -5.224 -5.778 1.00 91.81 99 PRO A CA 1
ATOM 717 C C . PRO A 1 99 ? -12.021 -4.553 -4.471 1.00 91.81 99 PRO A C 1
ATOM 719 O O . PRO A 1 99 ? -11.417 -5.192 -3.610 1.00 91.81 99 PRO A O 1
ATOM 722 N N . LEU A 1 100 ? -12.385 -3.279 -4.297 1.00 93.50 100 LEU A N 1
ATOM 723 C CA . LEU A 1 100 ? -11.976 -2.499 -3.127 1.00 93.50 100 LEU A CA 1
ATOM 724 C C . LEU A 1 100 ? -12.328 -3.158 -1.772 1.00 93.50 100 LEU A C 1
ATOM 726 O O . LEU A 1 100 ? -11.465 -3.148 -0.895 1.00 93.50 100 LEU A O 1
ATOM 730 N N . PRO A 1 101 ? -13.512 -3.784 -1.585 1.00 92.00 101 PRO A N 1
ATOM 731 C CA . PRO A 1 101 ? -13.853 -4.461 -0.328 1.00 92.00 101 PRO A CA 1
ATOM 732 C C . PRO A 1 101 ? -12.920 -5.616 0.061 1.00 92.00 101 PRO A C 1
ATOM 734 O O . PRO A 1 101 ? -12.882 -5.997 1.223 1.00 92.00 101 PRO A O 1
ATOM 737 N N . GLU A 1 102 ? -12.168 -6.177 -0.888 1.00 91.06 102 GLU A N 1
ATOM 738 C CA . GLU A 1 102 ? -11.272 -7.313 -0.648 1.00 91.06 102 GLU A CA 1
ATOM 739 C C . GLU A 1 102 ? -9.808 -6.892 -0.446 1.00 91.06 102 GLU A C 1
ATOM 741 O O . GLU A 1 102 ? -8.974 -7.717 -0.064 1.00 91.06 102 GLU A O 1
ATOM 746 N N . VAL A 1 103 ? -9.465 -5.629 -0.733 1.00 93.75 103 VAL A N 1
ATOM 747 C CA . VAL A 1 103 ? -8.069 -5.160 -0.758 1.00 93.75 103 VAL A CA 1
ATOM 748 C C . VAL A 1 103 ? -7.417 -5.234 0.615 1.00 93.75 103 VAL A C 1
ATOM 750 O O . VAL A 1 103 ? -6.283 -5.696 0.741 1.00 93.75 103 VAL A O 1
ATOM 753 N N . PHE A 1 104 ? -8.125 -4.775 1.646 1.00 96.38 104 PHE A N 1
ATOM 754 C CA . PHE A 1 104 ? -7.623 -4.701 3.014 1.00 96.38 104 PHE A CA 1
ATOM 755 C C . PHE A 1 104 ? -7.634 -6.081 3.685 1.00 96.38 104 PHE A C 1
ATOM 757 O O . PHE A 1 104 ? -8.409 -6.362 4.595 1.00 96.38 104 PHE A O 1
ATOM 764 N N . ASN A 1 105 ? -6.753 -6.969 3.229 1.00 93.06 105 ASN A N 1
ATOM 765 C CA . ASN A 1 105 ? -6.628 -8.318 3.763 1.00 93.06 105 ASN A CA 1
ATOM 766 C C . ASN A 1 105 ? -5.759 -8.340 5.026 1.00 93.06 105 ASN A C 1
ATOM 768 O O . ASN A 1 105 ? -4.530 -8.405 4.971 1.00 93.06 105 ASN A O 1
ATOM 772 N N . THR A 1 106 ? -6.412 -8.375 6.180 1.00 95.12 106 THR A N 1
ATOM 773 C CA . THR A 1 106 ? -5.759 -8.266 7.489 1.00 95.12 106 THR A CA 1
ATOM 774 C C . THR A 1 106 ? -5.248 -9.603 8.027 1.00 95.12 106 THR A C 1
ATOM 776 O O . THR A 1 106 ? -4.848 -9.676 9.187 1.00 95.12 106 THR A O 1
ATOM 779 N N . LYS A 1 107 ? -5.226 -10.690 7.234 1.00 91.06 107 LYS A N 1
ATOM 780 C CA . LYS A 1 107 ? -4.825 -12.036 7.701 1.00 91.06 107 LYS A CA 1
ATOM 781 C C . LYS A 1 107 ? -3.367 -12.107 8.154 1.00 91.06 107 LYS A C 1
ATOM 783 O O . LYS A 1 107 ? -3.100 -12.706 9.197 1.00 91.06 107 LYS A O 1
ATOM 788 N N . LEU A 1 108 ? -2.451 -11.490 7.411 1.00 88.06 108 LEU A N 1
ATOM 789 C CA . LEU A 1 108 ? -1.040 -11.360 7.791 1.00 88.06 108 LEU A CA 1
ATOM 790 C C . LEU A 1 108 ? -0.848 -10.131 8.680 1.00 88.06 108 LEU A C 1
ATOM 792 O O . LEU A 1 108 ? -1.509 -9.128 8.456 1.00 88.06 108 LEU A O 1
ATOM 796 N N . GLY A 1 109 ? 0.053 -10.201 9.661 1.00 93.25 109 GLY A N 1
ATOM 797 C CA . GLY A 1 109 ? 0.279 -9.104 10.610 1.00 93.25 109 GLY A CA 1
ATOM 798 C C . GLY A 1 109 ? -0.746 -9.062 11.746 1.00 93.25 109 GLY A C 1
ATOM 799 O O . GLY A 1 109 ? -1.873 -9.543 11.603 1.00 93.25 109 GLY A O 1
ATOM 800 N N . ASN A 1 110 ? -0.360 -8.516 12.890 1.00 96.94 110 ASN A N 1
ATOM 801 C CA . ASN A 1 110 ? -1.172 -8.423 14.104 1.00 96.94 110 ASN A CA 1
ATOM 802 C C . ASN A 1 110 ? -1.498 -6.978 14.489 1.00 96.94 110 ASN A C 1
ATOM 804 O O . ASN A 1 110 ? -2.449 -6.773 15.239 1.00 96.94 110 ASN A O 1
ATOM 808 N N . HIS A 1 111 ? -0.759 -5.997 13.976 1.00 98.25 111 HIS A N 1
ATOM 809 C CA . HIS A 1 111 ? -0.976 -4.581 14.231 1.00 98.25 111 HIS A CA 1
ATOM 810 C C . HIS A 1 111 ? -1.021 -3.802 12.915 1.00 98.25 111 HIS A C 1
ATOM 812 O O . HIS A 1 111 ? -0.003 -3.637 12.241 1.00 98.25 111 HIS A O 1
ATOM 818 N N . HIS A 1 112 ? -2.219 -3.342 12.554 1.00 98.62 112 HIS A N 1
ATOM 819 C CA . HIS A 1 112 ? -2.515 -2.736 11.258 1.00 98.62 112 HIS A CA 1
ATOM 820 C C . HIS A 1 112 ? -2.766 -1.236 11.373 1.00 98.62 112 HIS A C 1
ATOM 822 O O . HIS A 1 112 ? -3.552 -0.812 12.211 1.00 98.62 112 HIS A O 1
ATOM 828 N N . THR A 1 113 ? -2.200 -0.442 10.468 1.00 98.62 113 THR A N 1
ATOM 829 C CA . THR A 1 113 ? -2.567 0.972 10.313 1.00 98.62 113 THR A CA 1
ATOM 830 C C . THR A 1 113 ? -3.124 1.237 8.923 1.00 98.62 113 THR A C 1
ATOM 832 O O . THR A 1 113 ? -2.499 0.893 7.922 1.00 98.62 113 THR A O 1
ATOM 835 N N . PHE A 1 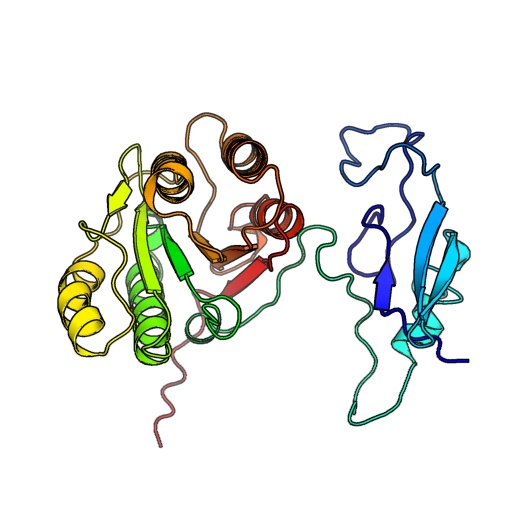114 ? -4.281 1.892 8.854 1.00 98.62 114 PHE A N 1
ATOM 836 C CA . PHE A 1 114 ? -4.940 2.306 7.618 1.00 98.62 114 PHE A CA 1
ATOM 837 C C . PHE A 1 114 ? -4.791 3.814 7.431 1.00 98.62 114 PHE A C 1
ATOM 839 O O . PHE A 1 114 ? -5.228 4.593 8.271 1.00 98.62 114 PHE A O 1
ATOM 846 N N . ILE A 1 115 ? -4.180 4.227 6.326 1.00 97.94 115 ILE A N 1
ATOM 847 C CA . ILE A 1 115 ? -3.954 5.620 5.944 1.00 97.94 115 ILE A CA 1
ATOM 848 C C . ILE A 1 115 ? -4.783 5.882 4.685 1.00 97.94 115 ILE A C 1
ATOM 850 O O . ILE A 1 115 ? -4.401 5.497 3.578 1.00 97.94 115 ILE A O 1
ATOM 854 N N . ILE A 1 116 ? -5.948 6.500 4.866 1.00 97.75 116 ILE A N 1
ATOM 855 C CA . ILE A 1 116 ? -6.965 6.659 3.826 1.00 97.75 116 ILE A CA 1
ATOM 856 C C . ILE A 1 116 ? -6.990 8.099 3.320 1.00 97.75 116 ILE A C 1
ATOM 858 O O . ILE A 1 116 ? -7.108 9.054 4.090 1.00 97.75 116 ILE A O 1
ATOM 862 N N . ASP A 1 117 ? -6.885 8.265 2.008 1.00 95.12 117 ASP A N 1
ATOM 863 C CA . ASP A 1 117 ? -7.019 9.563 1.360 1.00 95.12 117 ASP A CA 1
ATOM 864 C C . ASP A 1 117 ? -8.444 10.109 1.525 1.00 95.12 117 ASP A C 1
ATOM 866 O O . ASP A 1 117 ? -9.430 9.415 1.268 1.00 95.12 117 ASP A O 1
ATOM 870 N N . LYS A 1 118 ? -8.560 11.370 1.947 1.00 94.88 118 LYS A N 1
ATOM 871 C CA . LYS A 1 118 ? -9.811 12.139 1.898 1.00 94.88 118 LYS A CA 1
ATOM 872 C C . LYS A 1 118 ? -9.642 13.448 1.132 1.00 94.88 118 LYS A C 1
ATOM 874 O O . LYS A 1 118 ? -10.324 14.417 1.443 1.00 94.88 118 LYS A O 1
ATOM 879 N N . SER A 1 119 ? -8.726 13.513 0.172 1.00 91.69 119 SER A N 1
ATOM 880 C CA . SER A 1 119 ? -8.527 14.672 -0.698 1.00 91.69 119 SER A CA 1
ATOM 881 C C . SER A 1 119 ? -9.767 14.975 -1.545 1.00 91.69 119 SER A C 1
ATOM 883 O O . SER A 1 119 ? -10.693 14.170 -1.652 1.00 91.69 119 SER A O 1
ATOM 885 N N . GLY A 1 120 ? -9.825 16.169 -2.142 1.00 89.25 120 GLY A N 1
ATOM 886 C CA . GLY A 1 120 ? -11.003 16.614 -2.895 1.00 89.25 120 GLY A CA 1
ATOM 887 C C . GLY A 1 120 ? -11.424 15.675 -4.037 1.00 89.25 120 GLY A C 1
ATOM 888 O O . GLY A 1 120 ? -12.621 15.560 -4.306 1.00 89.25 120 GLY A O 1
ATOM 889 N N . SER A 1 121 ? -10.487 14.960 -4.672 1.00 89.38 121 SER A N 1
ATOM 890 C CA . SER A 1 121 ? -10.777 13.982 -5.736 1.00 89.38 121 SER A CA 1
ATOM 891 C C . SER A 1 121 ? -11.636 12.812 -5.253 1.00 89.38 121 SER A C 1
ATOM 893 O O . SER A 1 121 ? -12.514 12.364 -5.994 1.00 89.38 121 SER A O 1
ATOM 895 N N . MET A 1 122 ? -11.517 12.441 -3.973 1.00 93.06 122 MET A N 1
ATOM 896 C CA . MET A 1 122 ? -12.304 11.377 -3.343 1.00 93.06 122 MET A CA 1
ATOM 897 C C . MET A 1 122 ? -13.813 11.687 -3.261 1.00 93.06 122 MET A C 1
ATOM 899 O O . MET A 1 122 ? -14.605 10.812 -2.909 1.00 93.06 122 MET A O 1
ATOM 903 N N . SER A 1 123 ? -14.241 12.914 -3.590 1.00 91.56 123 SER A N 1
ATOM 904 C CA . SER A 1 123 ? -15.663 13.266 -3.745 1.00 91.56 123 SER A CA 1
ATOM 905 C C . SER A 1 123 ? -16.289 12.729 -5.040 1.00 91.56 123 SER A C 1
ATOM 907 O O . SER A 1 123 ? -17.508 12.574 -5.118 1.00 91.56 123 SER A O 1
ATOM 909 N N . SER A 1 124 ? -15.469 12.420 -6.047 1.00 88.38 124 SER A N 1
ATOM 910 C CA . SER A 1 124 ? -15.919 11.876 -7.332 1.00 88.38 124 SER A CA 1
ATOM 911 C C . SER A 1 124 ? -16.263 10.395 -7.216 1.00 88.38 124 SER A C 1
ATOM 913 O O . SER A 1 124 ? -15.719 9.703 -6.363 1.00 88.38 124 SER A O 1
ATOM 915 N N . ASP A 1 125 ? -17.152 9.891 -8.077 1.00 86.25 125 ASP A N 1
ATOM 916 C CA . ASP A 1 125 ? -17.539 8.469 -8.172 1.00 86.25 125 ASP A CA 1
ATOM 917 C C . ASP A 1 125 ? -17.890 7.812 -6.817 1.00 86.25 125 ASP A C 1
ATOM 919 O O . ASP A 1 125 ? -17.710 6.611 -6.626 1.00 86.25 125 ASP A O 1
ATOM 923 N N . ASN A 1 126 ? -18.363 8.596 -5.839 1.00 90.06 126 ASN A N 1
ATOM 924 C CA . ASN A 1 126 ? -18.638 8.121 -4.481 1.00 90.06 126 ASN A CA 1
ATOM 925 C C . ASN A 1 126 ? -17.408 7.484 -3.783 1.00 90.06 126 ASN A C 1
ATOM 927 O O . ASN A 1 126 ? -17.565 6.633 -2.906 1.00 90.06 126 ASN A O 1
ATOM 931 N N . ARG A 1 127 ? -16.182 7.856 -4.181 1.00 93.81 127 ARG A N 1
ATOM 932 C CA . ARG A 1 127 ? -14.944 7.149 -3.816 1.00 93.81 127 ARG A CA 1
ATOM 933 C C . ARG A 1 127 ? -14.680 7.109 -2.318 1.00 93.81 127 ARG A C 1
ATOM 935 O O . ARG A 1 127 ? -14.376 6.040 -1.799 1.00 93.81 127 ARG A O 1
ATOM 942 N N . LEU A 1 128 ? -14.839 8.230 -1.612 1.00 95.56 128 LEU A N 1
ATOM 943 C CA . LEU A 1 128 ? -14.638 8.259 -0.160 1.00 95.56 128 LEU A CA 1
ATOM 944 C C . LEU A 1 128 ? -15.579 7.291 0.560 1.00 95.56 128 LEU A C 1
ATOM 946 O O . LEU A 1 128 ? -15.124 6.505 1.383 1.00 95.56 128 LEU A O 1
ATOM 950 N N . ASN A 1 129 ? -16.860 7.281 0.186 1.00 95.56 129 ASN A N 1
ATOM 951 C CA . ASN A 1 129 ? -17.835 6.358 0.761 1.00 95.56 129 ASN A CA 1
ATOM 952 C C . ASN A 1 129 ? -17.487 4.898 0.431 1.00 95.56 129 ASN A C 1
ATOM 954 O O . ASN A 1 129 ? -17.653 4.016 1.269 1.00 95.56 129 ASN A O 1
ATOM 958 N N . GLN A 1 130 ? -16.983 4.610 -0.773 1.00 95.75 130 GLN A N 1
ATOM 959 C CA . GLN A 1 130 ? -16.497 3.269 -1.115 1.00 95.75 130 GLN A CA 1
ATOM 960 C C . GLN A 1 130 ? -15.289 2.863 -0.252 1.00 95.75 130 GLN A C 1
ATOM 962 O O . GLN A 1 130 ? -15.271 1.752 0.273 1.00 95.75 130 GLN A O 1
ATOM 967 N N . ALA A 1 131 ? -14.326 3.765 -0.046 1.00 97.12 131 ALA A N 1
ATOM 968 C CA . ALA A 1 131 ? -13.157 3.528 0.799 1.00 97.12 131 ALA A CA 1
ATOM 969 C C . ALA A 1 131 ? -13.524 3.343 2.281 1.00 97.12 131 ALA A C 1
ATOM 971 O O . ALA A 1 131 ? -13.009 2.429 2.919 1.00 97.12 131 ALA A O 1
ATOM 972 N N . GLN A 1 132 ? -14.451 4.148 2.814 1.00 97.56 132 GLN A N 1
ATOM 973 C CA . GLN A 1 132 ? -14.987 3.991 4.172 1.00 97.56 132 GLN A CA 1
ATOM 974 C C . GLN A 1 132 ? -15.669 2.629 4.344 1.00 97.56 132 GLN A C 1
ATOM 976 O O . GLN A 1 132 ? -15.377 1.924 5.303 1.00 97.56 132 GLN A O 1
ATOM 981 N N . ASN A 1 133 ? -16.521 2.223 3.397 1.00 97.06 133 ASN A N 1
ATOM 982 C CA . ASN A 1 133 ? -17.194 0.922 3.450 1.00 97.06 133 ASN A CA 1
ATOM 983 C C . ASN A 1 133 ? -16.204 -0.248 3.380 1.00 97.06 133 ASN A C 1
ATOM 985 O O . ASN A 1 133 ? -16.357 -1.217 4.115 1.00 97.06 133 ASN A O 1
ATOM 989 N N . ALA A 1 134 ? -15.184 -0.160 2.521 1.00 97.44 134 ALA A N 1
ATOM 990 C CA . ALA A 1 134 ? -14.146 -1.183 2.428 1.00 97.44 134 ALA A CA 1
ATOM 991 C C . ALA A 1 134 ? -13.302 -1.269 3.709 1.00 97.44 134 ALA A C 1
ATOM 993 O O . ALA A 1 134 ? -13.002 -2.366 4.171 1.00 97.44 134 ALA A O 1
ATOM 994 N N . LEU A 1 135 ? -12.958 -0.124 4.309 1.00 98.38 135 LEU A N 1
ATOM 995 C CA . LEU A 1 135 ? -12.279 -0.079 5.602 1.00 98.38 135 LEU A CA 1
ATOM 996 C C . LEU A 1 135 ? -13.134 -0.733 6.694 1.00 98.38 135 LEU A C 1
ATOM 998 O O . LEU A 1 135 ? -12.638 -1.591 7.413 1.00 98.38 135 LEU A O 1
ATOM 1002 N N . LEU A 1 136 ? -14.411 -0.362 6.803 1.00 98.19 136 LEU A N 1
ATOM 1003 C CA . LEU A 1 136 ? -15.315 -0.923 7.809 1.00 98.19 136 LEU A CA 1
ATOM 1004 C C . LEU A 1 136 ? -15.509 -2.430 7.627 1.00 98.19 136 LEU A C 1
ATOM 1006 O O . LEU A 1 136 ? -15.401 -3.161 8.602 1.00 98.19 136 LEU A O 1
ATOM 1010 N N . ALA A 1 137 ? -15.685 -2.904 6.391 1.00 97.50 137 ALA A N 1
ATOM 1011 C CA . ALA A 1 137 ? -15.761 -4.335 6.103 1.00 97.50 137 ALA A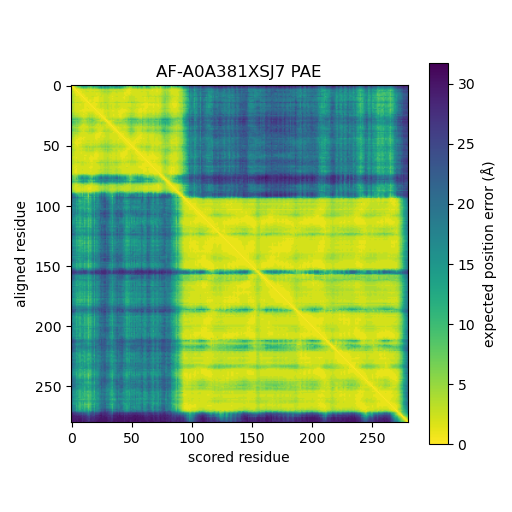 CA 1
ATOM 1012 C C . ALA A 1 137 ? -14.492 -5.083 6.552 1.00 97.50 137 ALA A C 1
ATOM 1014 O O . ALA A 1 137 ? -14.579 -6.174 7.110 1.00 97.50 137 ALA A O 1
ATOM 1015 N N . ALA A 1 138 ? -13.314 -4.484 6.358 1.00 97.94 138 ALA A N 1
ATOM 1016 C CA . ALA A 1 138 ? -12.052 -5.069 6.799 1.00 97.94 138 ALA A CA 1
ATOM 1017 C C . ALA A 1 138 ? -11.879 -5.062 8.323 1.00 97.94 138 ALA A C 1
ATOM 1019 O O . ALA A 1 138 ? -11.260 -5.980 8.858 1.00 97.94 138 ALA A O 1
ATOM 1020 N N . LEU A 1 139 ? -12.400 -4.043 9.017 1.00 98.00 139 LEU A N 1
ATOM 1021 C CA . LEU A 1 139 ? -12.418 -3.990 10.482 1.00 98.00 139 LEU A CA 1
ATOM 1022 C C . LEU A 1 139 ? -13.405 -5.008 11.068 1.00 98.00 139 LEU A C 1
ATOM 1024 O O . LEU A 1 139 ? -13.060 -5.670 12.040 1.00 98.00 139 LEU A O 1
ATOM 1028 N N . ASP A 1 140 ? -14.574 -5.178 10.445 1.00 97.06 140 ASP A N 1
ATOM 1029 C CA . ASP A 1 140 ? -15.599 -6.148 10.854 1.00 97.06 140 ASP A CA 1
ATOM 1030 C C . ASP A 1 140 ? -15.139 -7.611 10.652 1.00 97.06 140 ASP A C 1
ATOM 1032 O O . ASP A 1 140 ? -15.462 -8.479 11.459 1.00 97.06 140 ASP A O 1
ATOM 1036 N N . ASP A 1 141 ? -14.339 -7.902 9.616 1.00 96.25 141 ASP A N 1
ATOM 1037 C CA . ASP A 1 141 ? -13.733 -9.234 9.398 1.00 96.25 141 ASP A CA 1
ATOM 1038 C C . ASP A 1 141 ? -12.441 -9.456 10.219 1.00 96.25 141 ASP A C 1
ATOM 1040 O O . ASP A 1 141 ? -11.925 -10.576 10.326 1.00 96.25 141 ASP A O 1
ATOM 1044 N N . MET A 1 142 ? -11.874 -8.397 10.811 1.00 97.25 142 MET A N 1
ATOM 1045 C CA . MET A 1 142 ? -10.599 -8.491 11.518 1.00 97.25 142 MET A CA 1
ATOM 1046 C C . MET A 1 142 ? -10.741 -9.332 12.794 1.00 97.25 142 MET A C 1
ATOM 1048 O O . MET A 1 142 ? -11.626 -9.140 13.622 1.00 97.25 142 MET A O 1
ATOM 1052 N N . ARG A 1 143 ? -9.806 -10.269 13.002 1.00 97.50 143 ARG A N 1
ATOM 1053 C CA . ARG A 1 143 ? -9.792 -11.090 14.223 1.00 97.50 143 ARG A CA 1
ATOM 1054 C C . ARG A 1 143 ? -9.629 -10.213 15.476 1.00 97.50 143 ARG A C 1
ATOM 1056 O O . ARG A 1 143 ? -8.682 -9.424 15.500 1.00 97.50 143 ARG A O 1
ATOM 1063 N N . PRO A 1 144 ? -10.375 -10.469 16.570 1.00 97.62 144 PRO A N 1
ATOM 1064 C CA . PRO A 1 144 ? -10.309 -9.657 17.791 1.00 97.62 144 PRO A CA 1
ATOM 1065 C C . PRO A 1 144 ? -8.947 -9.589 18.487 1.00 97.62 144 PRO A C 1
ATOM 1067 O O . PRO A 1 144 ? -8.712 -8.714 19.309 1.00 97.62 144 PRO A O 1
ATOM 1070 N N . THR A 1 145 ? -8.030 -10.507 18.177 1.00 97.56 145 THR A N 1
ATOM 1071 C CA . THR A 1 145 ? -6.661 -10.505 18.716 1.00 97.56 145 THR A CA 1
ATOM 1072 C C . THR A 1 145 ? -5.736 -9.500 18.027 1.00 97.56 145 THR A C 1
ATOM 1074 O O . THR A 1 145 ? -4.606 -9.315 18.472 1.00 97.56 145 THR A O 1
ATOM 1077 N N . LYS A 1 146 ? -6.159 -8.910 16.906 1.00 98.44 146 LYS A N 1
ATOM 1078 C CA . LYS A 1 146 ? -5.369 -7.948 16.132 1.00 98.44 146 LYS A CA 1
ATOM 1079 C C . LYS A 1 146 ? -5.678 -6.531 16.591 1.00 98.44 146 LYS A C 1
ATOM 1081 O O . LYS A 1 146 ? -6.769 -6.273 17.084 1.00 98.44 146 LYS A O 1
ATOM 1086 N N . LYS A 1 147 ? -4.724 -5.623 16.421 1.00 98.56 147 LYS A N 1
ATOM 1087 C CA . LYS A 1 147 ? -4.893 -4.191 16.670 1.00 98.56 147 LYS A CA 1
ATOM 1088 C C . LYS A 1 147 ? -5.034 -3.424 15.368 1.00 98.56 147 LYS A C 1
ATOM 1090 O O . LYS A 1 147 ? -4.436 -3.816 14.361 1.00 98.56 147 LYS A O 1
ATOM 1095 N N . PHE A 1 148 ? -5.762 -2.316 15.414 1.00 98.62 148 PHE A N 1
ATOM 1096 C CA . PHE A 1 148 ? -5.916 -1.426 14.271 1.00 98.62 148 PHE A CA 1
ATOM 1097 C C . PHE A 1 148 ? -5.723 0.045 14.650 1.00 98.62 148 PHE A C 1
ATOM 1099 O O . PHE A 1 148 ? -5.971 0.446 15.784 1.00 98.62 148 PHE A O 1
ATOM 1106 N N . TYR A 1 149 ? -5.312 0.857 13.681 1.00 98.56 149 TYR A N 1
ATOM 1107 C CA . TYR A 1 149 ? -5.335 2.311 13.779 1.00 98.56 149 TYR A CA 1
ATOM 1108 C C . TYR A 1 149 ? -5.749 2.934 12.448 1.00 98.56 149 TYR A C 1
ATOM 1110 O O . TYR A 1 149 ? -5.393 2.421 11.387 1.00 98.56 149 TYR A O 1
ATOM 1118 N N . VAL A 1 150 ? -6.495 4.039 12.484 1.00 98.50 150 VAL A N 1
ATOM 1119 C CA . VAL A 1 150 ? -7.010 4.694 11.274 1.00 98.50 150 VAL A CA 1
ATOM 1120 C C . VAL A 1 150 ? -6.601 6.160 11.232 1.00 98.50 150 VAL A C 1
ATOM 1122 O O . VAL A 1 150 ? -6.852 6.931 12.163 1.00 98.50 150 VAL A O 1
ATOM 1125 N N . PHE A 1 151 ? -6.030 6.546 10.095 1.00 97.94 151 PHE A N 1
ATOM 1126 C CA . PHE A 1 151 ? -5.777 7.918 9.696 1.00 97.94 151 PHE A CA 1
ATOM 1127 C C . PHE A 1 151 ? -6.551 8.251 8.425 1.00 97.94 151 PHE A C 1
ATOM 1129 O O . PHE A 1 151 ? -6.555 7.479 7.467 1.00 97.94 151 PHE A O 1
ATOM 1136 N N . PHE A 1 152 ? -7.113 9.454 8.383 1.00 96.88 152 PHE A N 1
ATOM 1137 C CA . PHE A 1 152 ? -7.549 10.085 7.144 1.00 96.88 152 PHE A CA 1
ATOM 1138 C C . PHE A 1 152 ? -6.656 11.281 6.835 1.00 96.88 152 PHE A C 1
ATOM 1140 O O . PHE A 1 152 ? -6.508 12.166 7.676 1.00 96.88 152 PHE A O 1
ATOM 1147 N N . PHE A 1 153 ? -6.077 11.355 5.638 1.00 93.38 153 PHE A N 1
ATOM 1148 C CA . PHE A 1 153 ? -5.143 12.431 5.289 1.00 93.38 153 PHE A CA 1
ATOM 1149 C C . PHE A 1 153 ? -5.673 13.353 4.188 1.00 93.38 153 PHE A C 1
ATOM 1151 O O . PHE A 1 153 ? -6.448 12.955 3.320 1.00 93.38 153 PHE A O 1
ATOM 1158 N N . SER A 1 154 ? -5.252 14.617 4.259 1.00 88.19 154 SER A N 1
ATOM 1159 C CA . SER A 1 154 ? -5.540 15.662 3.272 1.00 88.19 154 SER A CA 1
ATOM 1160 C C . SER A 1 154 ? -4.412 16.712 3.267 1.00 88.19 154 SER A C 1
ATOM 1162 O O . SER A 1 154 ? -3.278 16.393 3.612 1.00 88.19 154 SER A O 1
ATOM 1164 N N . SER A 1 155 ? -4.668 17.971 2.887 1.00 71.06 155 SER A N 1
ATOM 1165 C CA . SER A 1 155 ? -3.649 19.034 2.891 1.00 71.06 155 SER A CA 1
ATOM 1166 C C . SER A 1 155 ? -3.093 19.300 4.290 1.00 71.06 155 SER A C 1
ATOM 1168 O O . SER A 1 155 ? -3.799 19.894 5.097 1.00 71.06 155 SER A O 1
ATOM 1170 N N . GLY A 1 156 ? -1.830 18.943 4.547 1.00 59.84 156 GLY A N 1
ATOM 1171 C CA . GLY A 1 156 ? -1.046 19.395 5.712 1.00 59.84 156 GLY A CA 1
ATOM 1172 C C . GLY A 1 156 ? -1.529 18.922 7.091 1.00 59.84 156 GLY A C 1
ATOM 1173 O O . GLY A 1 156 ? -0.756 18.974 8.040 1.00 59.84 156 GLY A O 1
ATOM 1174 N N . GLU A 1 157 ? -2.758 18.421 7.181 1.00 68.88 157 GLU A N 1
ATOM 1175 C CA . GLU A 1 157 ? -3.398 17.890 8.374 1.00 68.88 157 GLU A CA 1
ATOM 1176 C C . GLU A 1 157 ? -3.974 16.507 8.060 1.00 68.88 157 GLU A C 1
ATOM 1178 O O . GLU A 1 157 ? -4.733 16.307 7.096 1.00 68.88 157 GLU A O 1
ATOM 1183 N N . HIS A 1 158 ? -3.605 15.541 8.895 1.00 82.25 158 HIS A N 1
ATOM 1184 C CA . HIS A 1 158 ? -4.259 14.247 8.990 1.00 82.25 158 HIS A CA 1
ATOM 1185 C C . HIS A 1 158 ? -5.172 14.232 10.213 1.00 82.25 158 HIS A C 1
ATOM 1187 O O . HIS A 1 158 ? -4.887 14.848 11.235 1.00 82.25 158 HIS A O 1
ATOM 1193 N N . GLN A 1 159 ? -6.286 13.520 10.101 1.00 91.44 159 GLN A N 1
ATOM 1194 C CA . GLN A 1 159 ? -7.155 13.207 11.225 1.00 91.44 159 GLN A CA 1
ATOM 1195 C C . GLN A 1 159 ? -6.853 11.791 11.688 1.00 91.44 159 GLN A C 1
ATOM 1197 O O . GLN A 1 159 ? -6.781 10.871 10.872 1.00 91.44 159 GLN A O 1
ATOM 1202 N N . SER A 1 160 ? -6.695 11.623 12.993 1.00 91.44 160 SER A N 1
ATOM 1203 C CA . SER A 1 160 ? -6.559 10.324 13.635 1.00 91.44 160 SER A CA 1
ATOM 1204 C C . SER A 1 160 ? -7.839 9.978 14.387 1.00 91.44 160 SER A C 1
ATOM 1206 O O . SER A 1 160 ? -8.589 10.866 14.803 1.00 91.44 160 SER A O 1
ATOM 1208 N N . MET A 1 161 ? -8.082 8.683 14.584 1.00 91.69 161 MET A N 1
ATOM 1209 C CA . MET A 1 161 ? -9.171 8.211 15.449 1.00 91.69 161 MET A CA 1
ATOM 1210 C C . MET A 1 161 ? -8.989 8.614 16.927 1.00 91.69 161 MET A C 1
ATOM 1212 O O . MET A 1 161 ? -9.921 8.486 17.715 1.00 91.69 161 MET A O 1
ATOM 1216 N N . GLY A 1 162 ? -7.815 9.142 17.300 1.00 90.94 162 GLY A N 1
ATOM 1217 C CA . GLY A 1 162 ? -7.442 9.449 18.679 1.00 90.94 162 GLY A CA 1
ATOM 1218 C C . GLY A 1 162 ? -7.013 8.202 19.456 1.00 90.94 162 GLY A C 1
ATOM 1219 O O . GLY A 1 162 ? -7.118 7.085 18.957 1.00 90.94 162 GLY A O 1
ATOM 1220 N N . GLY A 1 163 ? -6.470 8.403 20.658 1.00 93.00 163 GLY A N 1
ATOM 1221 C CA . GLY A 1 163 ? -6.110 7.317 21.576 1.00 93.00 163 GLY A CA 1
ATOM 1222 C C . GLY A 1 163 ? -5.017 6.354 21.090 1.00 93.00 163 GLY A C 1
ATOM 1223 O O . GLY A 1 163 ? -4.325 6.589 20.091 1.00 93.00 163 GLY A O 1
ATOM 1224 N N . GLU A 1 164 ? -4.866 5.271 21.849 1.00 95.50 164 GLU A N 1
ATOM 1225 C CA . GLU A 1 164 ? -3.997 4.134 21.536 1.00 95.50 164 GLU A CA 1
ATOM 1226 C C . GLU A 1 164 ? -4.682 3.167 20.557 1.00 95.50 164 GLU A C 1
ATOM 1228 O O . GLU A 1 164 ? -5.911 3.113 20.537 1.00 95.50 164 GLU A O 1
ATOM 1233 N N . PRO A 1 165 ? -3.930 2.370 19.776 1.00 97.25 165 PRO A N 1
ATOM 1234 C CA . PRO A 1 165 ? -4.502 1.344 18.903 1.00 97.25 165 PRO A CA 1
ATOM 1235 C C . PRO A 1 165 ? -5.287 0.282 19.692 1.00 97.25 165 PRO A C 1
ATOM 1237 O O . PRO A 1 165 ? -4.671 -0.496 20.441 1.00 97.25 165 PRO A O 1
ATOM 1240 N N . PRO A 1 166 ? -6.626 0.212 19.545 1.00 97.62 166 PRO A N 1
ATOM 1241 C CA . PRO A 1 166 ? -7.427 -0.798 20.213 1.00 97.62 166 PRO A CA 1
ATOM 1242 C C . PRO A 1 166 ? -7.264 -2.156 19.531 1.00 97.62 166 PRO A C 1
ATOM 1244 O O . PRO A 1 166 ? -6.810 -2.273 18.388 1.00 97.62 166 PRO A O 1
ATOM 1247 N N . PHE A 1 167 ? -7.675 -3.202 20.240 1.00 98.31 167 PHE A N 1
ATOM 1248 C CA . PHE A 1 167 ? -7.939 -4.494 19.621 1.00 98.31 167 PHE A CA 1
ATOM 1249 C C . PHE A 1 167 ? -9.189 -4.414 18.733 1.00 98.31 167 PHE A C 1
ATOM 1251 O O . PHE A 1 167 ? -10.101 -3.641 19.009 1.00 98.31 167 PHE A O 1
ATOM 1258 N N . ALA A 1 168 ? -9.265 -5.248 17.698 1.00 97.50 168 ALA A N 1
ATOM 1259 C CA . ALA A 1 168 ? -10.399 -5.352 16.778 1.00 97.50 168 ALA A CA 1
ATOM 1260 C C . ALA A 1 168 ? -11.594 -6.102 17.395 1.00 97.50 168 ALA A C 1
ATOM 1262 O O . ALA A 1 168 ? -12.175 -7.008 16.802 1.00 97.50 168 ALA A O 1
ATOM 1263 N N . LEU A 1 169 ? -11.934 -5.770 18.638 1.00 97.94 169 LEU A N 1
ATOM 1264 C CA . LEU A 1 169 ? -13.160 -6.225 19.278 1.00 97.94 169 LEU A CA 1
ATOM 1265 C C . LEU A 1 169 ? -14.327 -5.486 18.626 1.00 97.94 169 LEU A C 1
ATOM 1267 O O . LEU A 1 169 ? -14.229 -4.284 18.386 1.00 97.94 169 LEU A O 1
ATOM 1271 N N . GLN A 1 170 ? -15.443 -6.176 18.381 1.00 97.19 170 GLN A N 1
ATOM 1272 C CA . GLN A 1 170 ? -16.568 -5.575 17.656 1.00 97.19 170 GLN A CA 1
ATOM 1273 C C . GLN A 1 170 ? -17.040 -4.258 18.292 1.00 97.19 170 GLN A C 1
ATOM 1275 O O . GLN A 1 170 ? -17.298 -3.293 17.583 1.00 97.19 170 GLN A O 1
ATOM 1280 N N . TYR A 1 171 ? -17.063 -4.173 19.626 1.00 97.12 171 TYR A N 1
ATOM 1281 C CA . TYR A 1 171 ? -17.463 -2.945 20.315 1.00 97.12 171 TYR A CA 1
ATOM 1282 C C . TYR A 1 171 ? -16.468 -1.781 20.110 1.00 97.12 171 TYR A C 1
ATOM 1284 O O . TYR A 1 171 ? -16.895 -0.633 20.072 1.00 97.12 171 TYR A O 1
ATOM 1292 N N . GLU A 1 172 ? -15.164 -2.044 19.948 1.00 97.69 172 GLU A N 1
ATOM 1293 C CA . GLU A 1 172 ? -14.163 -1.011 19.620 1.00 97.69 172 GLU A CA 1
ATOM 1294 C C . GLU A 1 172 ? -14.351 -0.523 18.179 1.00 97.69 172 GLU A C 1
ATOM 1296 O O . GLU A 1 172 ? -14.287 0.675 17.900 1.00 97.69 172 GLU A O 1
ATOM 1301 N N . VAL A 1 173 ? -14.647 -1.448 17.257 1.00 97.69 173 VAL A N 1
ATOM 1302 C CA . VAL A 1 173 ? -14.987 -1.112 15.867 1.00 97.69 173 VAL A CA 1
ATOM 1303 C C . VAL A 1 173 ? -16.247 -0.243 15.826 1.00 97.69 173 VAL A C 1
ATOM 1305 O O . VAL A 1 173 ? -16.260 0.792 15.157 1.00 97.69 173 VAL A O 1
ATOM 1308 N N . ASP A 1 174 ? -17.277 -0.596 16.597 1.00 97.38 174 ASP A N 1
ATOM 1309 C CA . ASP A 1 174 ? -18.534 0.152 16.667 1.00 97.38 174 ASP A CA 1
ATOM 1310 C C . ASP A 1 174 ? -18.366 1.548 17.291 1.00 97.38 174 ASP A C 1
ATOM 1312 O O . ASP A 1 174 ? -19.050 2.485 16.878 1.00 97.38 174 ASP A O 1
ATOM 1316 N N . LEU A 1 175 ? -17.421 1.731 18.223 1.00 96.75 175 LEU A N 1
ATOM 1317 C CA . LEU A 1 175 ? -17.074 3.049 18.773 1.00 96.75 175 LEU A CA 1
ATOM 1318 C C . LEU A 1 175 ? -16.413 3.963 17.730 1.00 96.75 175 LEU A C 1
ATOM 1320 O O . LEU A 1 175 ? -16.678 5.168 17.701 1.00 96.75 175 LEU A O 1
ATOM 1324 N N . VAL A 1 176 ? -15.562 3.409 16.863 1.00 97.19 176 VAL A N 1
ATOM 1325 C CA . VAL A 1 176 ? -14.816 4.183 15.857 1.00 97.19 176 VAL A CA 1
ATOM 1326 C C . VAL A 1 176 ? -15.628 4.391 14.569 1.00 97.19 176 VAL A C 1
ATOM 1328 O O . VAL A 1 176 ? -15.435 5.397 13.877 1.00 97.19 176 VAL A O 1
ATOM 1331 N N . ARG A 1 177 ? -16.584 3.505 14.254 1.00 98.12 177 ARG A N 1
ATOM 1332 C CA . ARG A 1 177 ? -17.398 3.545 13.024 1.00 98.12 177 ARG A CA 1
ATOM 1333 C C . ARG A 1 177 ? -18.046 4.912 12.745 1.00 98.12 177 ARG A C 1
ATOM 1335 O O . ARG A 1 177 ? -17.803 5.436 11.655 1.00 98.12 177 ARG A O 1
ATOM 1342 N N . PRO A 1 178 ? -18.756 5.573 13.684 1.00 97.62 178 PRO A N 1
ATOM 1343 C CA . PRO A 1 178 ? -19.351 6.887 13.419 1.00 97.62 178 PRO A CA 1
ATOM 1344 C C . PRO A 1 178 ? -18.311 7.962 13.071 1.00 97.62 178 PRO A C 1
ATOM 1346 O O . PRO A 1 178 ? -18.585 8.892 12.308 1.00 97.62 178 PRO A O 1
ATOM 1349 N N . TRP A 1 179 ? -17.096 7.854 13.623 1.00 97.50 179 TRP A N 1
ATOM 1350 C CA . TRP A 1 179 ? -15.997 8.757 13.289 1.00 97.50 179 TRP A CA 1
ATOM 1351 C C . TRP A 1 179 ? -15.417 8.488 11.893 1.00 97.50 179 TRP A C 1
ATOM 1353 O O . TRP A 1 179 ? -15.026 9.445 11.221 1.00 97.50 179 TRP A O 1
ATOM 1363 N N . ILE A 1 180 ? -15.393 7.231 11.439 1.00 97.81 180 ILE A N 1
ATOM 1364 C CA . ILE A 1 180 ? -14.992 6.868 10.071 1.00 97.81 180 ILE A CA 1
ATOM 1365 C C . ILE A 1 180 ? -16.023 7.394 9.070 1.00 97.81 180 ILE A C 1
ATOM 1367 O O . ILE A 1 180 ? -15.650 8.050 8.102 1.00 97.81 180 ILE A O 1
ATOM 1371 N N . GLU A 1 181 ? -17.312 7.157 9.309 1.00 96.88 181 GLU A N 1
ATOM 1372 C CA . GLU A 1 181 ? -18.400 7.497 8.379 1.00 96.88 181 GLU A CA 1
ATOM 1373 C C . GLU A 1 181 ? -18.584 9.009 8.198 1.00 96.88 181 GLU A C 1
ATOM 1375 O O . GLU A 1 181 ? -18.916 9.474 7.108 1.00 96.88 181 GLU A O 1
ATOM 1380 N N . LYS A 1 182 ? -18.318 9.813 9.237 1.00 96.19 182 LYS A N 1
ATOM 1381 C CA . LYS A 1 182 ? -18.480 11.276 9.156 1.00 96.19 182 LYS A CA 1
ATOM 1382 C C . LYS A 1 182 ? -17.407 11.988 8.326 1.00 96.19 182 LYS A C 1
ATOM 1384 O O . LYS A 1 182 ? -17.532 13.196 8.108 1.00 96.19 182 LYS A O 1
ATOM 1389 N N . GLN A 1 183 ? -16.344 11.295 7.912 1.00 95.44 183 GLN A N 1
ATOM 1390 C CA . GLN A 1 183 ? -15.251 11.908 7.155 1.00 95.44 183 GLN A CA 1
ATOM 1391 C C . GLN A 1 183 ? -15.747 12.466 5.818 1.00 95.44 183 GLN A C 1
ATOM 1393 O O . GLN A 1 183 ? -16.623 11.903 5.165 1.00 95.44 183 GLN A O 1
ATOM 1398 N N . ARG A 1 184 ? -15.195 13.614 5.413 1.00 92.69 184 ARG A N 1
ATOM 1399 C CA . ARG A 1 184 ? -15.587 14.334 4.193 1.00 92.69 184 ARG A CA 1
ATOM 1400 C C . ARG A 1 184 ? -14.367 14.605 3.325 1.00 92.69 184 ARG A C 1
ATOM 1402 O O . ARG A 1 184 ? -13.307 14.951 3.842 1.00 92.69 184 ARG A O 1
ATOM 1409 N N . ALA A 1 185 ? -14.553 14.485 2.013 1.00 91.62 185 ALA A N 1
ATOM 1410 C CA . ALA A 1 185 ? -13.513 14.747 1.031 1.00 91.62 185 ALA A CA 1
ATOM 1411 C C . ALA A 1 185 ? -13.202 16.251 0.967 1.00 91.62 185 ALA A C 1
ATOM 1413 O O . ALA A 1 185 ? -14.100 17.064 0.738 1.00 91.62 185 ALA A O 1
ATOM 1414 N N . SER A 1 186 ? -11.945 16.630 1.177 1.00 86.12 186 SER A N 1
ATOM 1415 C CA . SER A 1 186 ? -11.470 18.009 1.097 1.00 86.12 186 SER A CA 1
ATOM 1416 C C . SER A 1 186 ? -9.946 18.098 0.978 1.00 86.12 186 SER A C 1
ATOM 1418 O O . SER A 1 186 ? -9.203 17.220 1.409 1.00 86.12 186 SER A O 1
ATOM 1420 N N . GLY A 1 187 ? -9.462 19.212 0.428 1.00 83.00 187 GLY A N 1
ATOM 1421 C CA . GLY A 1 187 ? -8.039 19.550 0.432 1.00 83.00 187 GLY A CA 1
ATOM 1422 C C . GLY A 1 187 ? -7.184 18.772 -0.576 1.00 83.00 187 GLY A C 1
ATOM 1423 O O . GLY A 1 187 ? -7.684 18.164 -1.524 1.00 83.00 187 GLY A O 1
ATOM 1424 N N . ARG A 1 188 ? -5.864 18.873 -0.382 1.00 80.31 188 ARG A N 1
ATOM 1425 C CA . ARG A 1 188 ? -4.808 18.238 -1.196 1.00 80.31 188 ARG A CA 1
ATOM 1426 C C . ARG A 1 188 ? -4.465 16.832 -0.687 1.00 80.31 188 ARG A C 1
ATOM 1428 O O . ARG A 1 188 ? -5.056 16.366 0.277 1.00 80.31 188 ARG A O 1
ATOM 1435 N N . THR A 1 189 ? -3.480 16.194 -1.307 1.00 82.62 189 THR A N 1
ATOM 1436 C CA . THR A 1 189 ? -3.111 14.789 -1.108 1.00 82.62 189 THR A CA 1
ATOM 1437 C C . THR A 1 189 ? -1.686 14.711 -0.536 1.00 82.62 189 THR A C 1
ATOM 1439 O O . THR A 1 189 ? -0.708 14.595 -1.279 1.00 82.62 189 THR A O 1
ATOM 1442 N N . ASP A 1 190 ? -1.544 14.843 0.791 1.00 88.44 190 ASP A N 1
ATOM 1443 C CA . ASP A 1 190 ? -0.250 14.757 1.495 1.00 88.44 190 ASP A CA 1
ATOM 1444 C C . ASP A 1 190 ? -0.323 13.815 2.717 1.00 88.44 190 ASP A C 1
ATOM 1446 O O . ASP A 1 190 ? -0.790 14.221 3.781 1.00 88.44 190 ASP A O 1
ATOM 1450 N N . PRO A 1 191 ? 0.147 12.558 2.603 1.00 92.31 191 PRO A N 1
ATOM 1451 C CA . PRO A 1 191 ? 0.071 11.577 3.687 1.00 92.31 191 PRO A CA 1
ATOM 1452 C C . PRO A 1 191 ? 1.216 11.680 4.706 1.00 92.31 191 PRO A C 1
ATOM 1454 O O . PRO A 1 191 ? 1.259 10.899 5.654 1.00 92.31 191 PRO A O 1
ATOM 1457 N N . ARG A 1 192 ? 2.187 12.591 4.532 1.00 92.88 192 ARG A N 1
ATOM 1458 C CA . ARG A 1 192 ? 3.452 12.546 5.293 1.00 92.88 192 ARG A CA 1
ATOM 1459 C C . ARG A 1 192 ? 3.271 12.712 6.801 1.00 92.88 192 ARG A C 1
ATOM 1461 O O . ARG A 1 192 ? 4.030 12.107 7.551 1.00 92.88 192 ARG A O 1
ATOM 1468 N N . GLY A 1 193 ? 2.290 13.505 7.235 1.00 93.00 193 GLY A N 1
ATOM 1469 C CA . GLY A 1 193 ? 1.957 13.658 8.656 1.00 93.00 193 GLY A CA 1
ATOM 1470 C C . GLY A 1 193 ? 1.474 12.343 9.273 1.00 93.00 193 GLY A C 1
ATOM 1471 O O . GLY A 1 193 ? 2.053 11.879 10.251 1.00 93.00 193 GLY A O 1
ATOM 1472 N N . ALA A 1 194 ? 0.501 11.692 8.625 1.00 95.06 194 ALA A N 1
ATOM 1473 C CA . ALA A 1 194 ? -0.021 10.393 9.049 1.00 95.06 194 ALA A CA 1
ATOM 1474 C C . ALA A 1 194 ? 1.070 9.314 9.052 1.00 95.06 194 ALA A C 1
ATOM 1476 O O . ALA A 1 194 ? 1.138 8.505 9.973 1.00 95.06 194 ALA A O 1
ATOM 1477 N N . ILE A 1 195 ? 1.954 9.320 8.048 1.00 96.06 195 ILE A N 1
ATOM 1478 C CA . ILE A 1 195 ? 3.083 8.385 7.969 1.00 96.06 195 ILE A CA 1
ATOM 1479 C C . ILE A 1 195 ? 4.038 8.584 9.152 1.00 96.06 195 ILE A C 1
ATOM 1481 O O . ILE A 1 195 ? 4.369 7.600 9.806 1.00 96.06 195 ILE A O 1
ATOM 1485 N N . ARG A 1 196 ? 4.450 9.821 9.471 1.00 95.75 196 ARG A N 1
ATOM 1486 C CA . ARG A 1 196 ? 5.322 10.074 10.634 1.00 95.75 196 ARG A CA 1
ATOM 1487 C C . ARG A 1 196 ? 4.694 9.563 11.919 1.00 95.75 196 ARG A C 1
ATOM 1489 O O . ARG A 1 196 ? 5.304 8.750 12.598 1.00 95.75 196 ARG A O 1
ATOM 1496 N N . GLU A 1 197 ? 3.450 9.950 12.197 1.00 95.81 197 GLU A N 1
ATOM 1497 C CA . GLU A 1 197 ? 2.775 9.523 13.425 1.00 95.81 197 GLU A CA 1
ATOM 1498 C C . GLU A 1 197 ? 2.609 7.996 13.490 1.00 95.81 197 GLU A C 1
ATOM 1500 O O . GLU A 1 197 ? 2.757 7.392 14.552 1.00 95.81 197 GLU A O 1
ATOM 1505 N N . THR A 1 198 ? 2.375 7.349 12.346 1.00 96.81 198 THR A N 1
ATOM 1506 C CA . THR A 1 198 ? 2.308 5.886 12.263 1.00 96.81 198 THR A CA 1
ATOM 1507 C C . THR A 1 198 ? 3.607 5.229 12.734 1.00 96.81 198 THR A C 1
ATOM 1509 O O . THR A 1 198 ? 3.563 4.297 13.534 1.00 96.81 198 THR A O 1
ATOM 1512 N N . PHE A 1 199 ? 4.763 5.705 12.272 1.00 96.56 199 PHE A N 1
ATOM 1513 C CA . PHE A 1 199 ? 6.054 5.120 12.646 1.00 96.56 199 PHE A CA 1
ATOM 1514 C C . PHE A 1 199 ? 6.564 5.581 14.016 1.00 96.56 199 PHE A C 1
ATOM 1516 O O . PHE A 1 199 ? 7.257 4.815 14.674 1.00 96.56 199 PHE A O 1
ATOM 1523 N N . GLU A 1 200 ? 6.241 6.802 14.443 1.00 95.19 200 GLU A N 1
ATOM 1524 C CA . GLU A 1 200 ? 6.750 7.404 15.685 1.00 95.19 200 GLU A CA 1
ATOM 1525 C C . GLU A 1 200 ? 5.912 7.050 16.919 1.00 95.19 200 GLU A C 1
ATOM 1527 O O . GLU A 1 200 ? 6.445 7.048 18.026 1.00 95.19 200 GLU A O 1
ATOM 1532 N N . ARG A 1 201 ? 4.611 6.783 16.744 1.00 96.00 201 ARG A N 1
ATOM 1533 C CA . ARG A 1 201 ? 3.675 6.544 17.853 1.00 96.00 201 ARG A CA 1
ATOM 1534 C C . ARG A 1 201 ? 2.976 5.197 17.770 1.00 96.00 201 ARG A C 1
ATOM 1536 O O . ARG A 1 201 ? 2.833 4.524 18.784 1.00 96.00 201 ARG A O 1
ATOM 1543 N N . ILE A 1 202 ? 2.490 4.825 16.586 1.00 97.44 202 ILE A N 1
ATOM 1544 C CA . ILE A 1 202 ? 1.647 3.630 16.450 1.00 97.44 202 ILE A CA 1
ATOM 1545 C C . ILE A 1 202 ? 2.491 2.355 16.437 1.00 97.44 202 ILE A C 1
ATOM 1547 O O . ILE A 1 202 ? 2.137 1.393 17.105 1.00 97.44 202 ILE A O 1
ATOM 1551 N N . HIS A 1 203 ? 3.605 2.338 15.704 1.00 96.25 203 HIS A N 1
ATOM 1552 C CA . HIS A 1 203 ? 4.461 1.156 15.528 1.00 96.25 203 HIS A CA 1
ATOM 1553 C C . HIS A 1 203 ? 3.692 -0.103 15.048 1.00 96.25 203 HIS A C 1
ATOM 1555 O O . HIS A 1 203 ? 3.681 -1.136 15.731 1.00 96.25 203 HIS A O 1
ATOM 1561 N N . PRO A 1 204 ? 3.005 -0.045 13.888 1.00 97.81 204 PRO A N 1
ATOM 1562 C CA . PRO A 1 204 ? 2.345 -1.212 13.307 1.00 97.81 204 PRO A CA 1
ATOM 1563 C C . PRO A 1 204 ? 3.350 -2.184 12.680 1.00 97.81 204 PRO A C 1
ATOM 1565 O O . PRO A 1 204 ? 4.469 -1.806 12.344 1.00 97.81 204 PRO A O 1
ATOM 1568 N N . ASP A 1 205 ? 2.918 -3.421 12.433 1.00 97.38 205 ASP A N 1
ATOM 1569 C CA . ASP A 1 205 ? 3.655 -4.362 11.578 1.00 97.38 205 ASP A CA 1
ATOM 1570 C C . ASP A 1 205 ? 3.191 -4.314 10.113 1.00 97.38 205 ASP A C 1
ATOM 1572 O O . ASP A 1 205 ? 3.920 -4.742 9.215 1.00 97.38 205 ASP A O 1
ATOM 1576 N N . THR A 1 206 ? 1.994 -3.776 9.859 1.00 98.12 206 THR A N 1
ATOM 1577 C CA . THR A 1 206 ? 1.402 -3.679 8.524 1.00 98.12 206 THR A CA 1
ATOM 1578 C C . THR A 1 206 ? 0.712 -2.327 8.337 1.00 98.12 206 THR A C 1
ATOM 1580 O O . THR A 1 206 ? -0.129 -1.924 9.135 1.00 98.12 206 THR A O 1
ATOM 1583 N N . ILE A 1 207 ? 1.036 -1.628 7.254 1.00 98.56 207 ILE A N 1
ATOM 1584 C CA . ILE A 1 207 ? 0.452 -0.343 6.863 1.00 98.56 207 ILE A CA 1
ATOM 1585 C C . ILE A 1 207 ? -0.291 -0.518 5.539 1.00 98.56 207 ILE A C 1
ATOM 1587 O O . ILE A 1 207 ? 0.208 -1.165 4.621 1.00 98.56 207 ILE A O 1
ATOM 1591 N N . TRP A 1 208 ? -1.458 0.105 5.427 1.00 98.50 208 TRP A N 1
ATOM 1592 C CA . TRP A 1 208 ? -2.255 0.200 4.210 1.00 98.50 208 TRP A CA 1
ATOM 1593 C C . TRP A 1 208 ? -2.412 1.666 3.823 1.00 98.50 208 TRP A C 1
ATOM 1595 O O . TRP A 1 208 ? -2.955 2.443 4.602 1.00 98.50 208 TRP A O 1
ATOM 1605 N N . ILE A 1 209 ? -1.960 2.053 2.631 1.00 97.62 209 ILE A N 1
ATOM 1606 C CA . ILE A 1 209 ? -2.101 3.423 2.117 1.00 97.62 209 ILE A CA 1
ATOM 1607 C C . ILE A 1 209 ? -3.037 3.403 0.915 1.00 97.62 209 ILE A C 1
ATOM 1609 O O . ILE A 1 209 ? -2.692 2.808 -0.101 1.00 97.62 209 ILE A O 1
ATOM 1613 N N . LEU A 1 210 ? -4.187 4.071 1.000 1.00 97.44 210 LEU A N 1
ATOM 1614 C CA . LEU A 1 210 ? -5.139 4.200 -0.108 1.00 97.44 210 LEU A CA 1
ATOM 1615 C C . LEU A 1 210 ? -5.170 5.633 -0.625 1.00 97.44 210 LEU A C 1
ATOM 1617 O O . LEU A 1 210 ? -5.309 6.549 0.179 1.00 97.44 210 LEU A O 1
ATOM 1621 N N . THR A 1 211 ? -5.104 5.822 -1.947 1.00 94.19 211 THR A N 1
ATOM 1622 C CA . THR A 1 211 ? -5.310 7.124 -2.609 1.00 94.19 211 THR A CA 1
ATOM 1623 C C . THR A 1 211 ? -5.948 6.976 -3.990 1.00 94.19 211 THR A C 1
ATOM 1625 O O . THR A 1 211 ? -5.734 5.972 -4.676 1.00 94.19 211 THR A O 1
ATOM 1628 N N . ASP A 1 212 ? -6.732 7.978 -4.404 1.00 86.75 212 ASP A N 1
ATOM 1629 C CA . ASP A 1 212 ? -7.333 8.052 -5.742 1.00 86.75 212 ASP A CA 1
ATOM 1630 C C . ASP A 1 212 ? -6.610 8.989 -6.715 1.00 86.75 212 ASP A C 1
ATOM 1632 O O . ASP A 1 212 ? -7.060 9.182 -7.848 1.00 86.75 212 ASP A O 1
ATOM 1636 N N . GLY A 1 213 ? -5.491 9.568 -6.281 1.00 82.94 213 GLY A N 1
ATOM 1637 C CA . GLY A 1 213 ? -4.768 10.578 -7.032 1.00 82.94 213 GLY A CA 1
ATOM 1638 C C . GLY A 1 213 ? -3.291 10.630 -6.676 1.00 82.94 213 GLY A C 1
ATOM 1639 O O . GLY A 1 213 ? -2.733 9.733 -6.049 1.00 82.94 213 GLY A O 1
ATOM 1640 N N . TRP A 1 214 ? -2.627 11.681 -7.147 1.00 86.00 214 TRP A N 1
ATOM 1641 C CA . TRP A 1 214 ? -1.191 11.861 -6.953 1.00 86.00 214 TRP A CA 1
ATOM 1642 C C . TRP A 1 214 ? -0.893 12.535 -5.622 1.00 86.00 214 TRP A C 1
ATOM 1644 O O . TRP A 1 214 ? -1.556 13.508 -5.253 1.00 86.00 214 TRP A O 1
ATOM 1654 N N . PHE A 1 215 ? 0.178 12.105 -4.955 1.00 85.88 215 PHE A N 1
ATOM 1655 C CA . PHE A 1 215 ? 0.718 12.829 -3.812 1.00 85.88 215 PHE A CA 1
ATOM 1656 C C . PHE A 1 215 ? 1.251 14.179 -4.301 1.00 85.88 215 PHE A C 1
ATOM 1658 O O . PHE A 1 215 ? 2.315 14.268 -4.914 1.00 85.88 215 PHE A O 1
ATOM 1665 N N . ASN A 1 216 ? 0.490 15.240 -4.043 1.00 80.19 216 ASN A N 1
ATOM 1666 C CA . ASN A 1 216 ? 0.722 16.595 -4.555 1.00 80.19 216 ASN A CA 1
ATOM 1667 C C . ASN A 1 216 ? 1.171 17.579 -3.453 1.00 80.19 216 ASN A C 1
ATOM 1669 O O . ASN A 1 216 ? 1.202 18.796 -3.659 1.00 80.19 216 ASN A O 1
ATOM 1673 N N . GLY A 1 217 ? 1.551 17.052 -2.284 1.00 75.81 217 GLY A N 1
ATOM 1674 C CA . GLY A 1 217 ? 2.279 17.780 -1.244 1.00 75.81 217 GLY A CA 1
ATOM 1675 C C . GLY A 1 217 ? 3.698 18.194 -1.670 1.00 75.81 217 GLY A C 1
ATOM 1676 O O . GLY A 1 217 ? 4.180 17.870 -2.756 1.00 75.81 217 GLY A O 1
ATOM 1677 N N . LYS A 1 218 ? 4.415 18.920 -0.800 1.00 77.56 218 LYS A N 1
ATOM 1678 C CA . LYS A 1 218 ? 5.781 19.405 -1.090 1.00 77.56 218 LYS A CA 1
ATOM 1679 C C . LYS A 1 218 ? 6.738 18.231 -1.341 1.00 77.56 218 LYS A C 1
ATOM 1681 O O . LYS A 1 218 ? 6.992 17.449 -0.428 1.00 77.56 218 LYS A O 1
ATOM 1686 N N . GLY A 1 219 ? 7.314 18.162 -2.543 1.00 77.62 219 GLY A N 1
ATOM 1687 C CA . GLY A 1 219 ? 8.194 17.066 -2.984 1.00 77.62 219 GLY A CA 1
ATOM 1688 C C . GLY A 1 219 ? 7.451 15.846 -3.548 1.00 77.62 219 GLY A C 1
ATOM 1689 O O . GLY A 1 219 ? 8.088 14.876 -3.958 1.00 77.62 219 GLY A O 1
ATOM 1690 N N . GLY A 1 220 ? 6.117 15.915 -3.588 1.00 84.25 220 GLY A N 1
ATOM 1691 C CA . GLY A 1 220 ? 5.227 14.931 -4.180 1.00 84.25 220 GLY A CA 1
ATOM 1692 C C . GLY A 1 220 ? 5.473 13.504 -3.704 1.00 84.25 220 GLY A C 1
ATOM 1693 O O . GLY A 1 220 ? 5.877 13.252 -2.566 1.00 84.25 220 GLY A O 1
ATOM 1694 N N . SER A 1 221 ? 5.264 12.552 -4.602 1.00 83.62 221 SER A N 1
ATOM 1695 C CA . SER A 1 221 ? 5.372 11.136 -4.276 1.00 83.62 221 SER A CA 1
ATOM 1696 C C . SER A 1 221 ? 6.786 10.618 -4.054 1.00 83.62 221 SER A C 1
ATOM 1698 O O . SER A 1 221 ? 6.972 9.674 -3.287 1.00 83.62 221 SER A O 1
ATOM 1700 N N . ALA A 1 222 ? 7.798 11.277 -4.624 1.00 84.31 222 ALA A N 1
ATOM 1701 C CA . ALA A 1 222 ? 9.195 10.976 -4.320 1.00 84.31 222 ALA A CA 1
ATOM 1702 C C . ALA A 1 222 ? 9.516 11.250 -2.841 1.00 84.31 222 ALA A C 1
ATOM 1704 O O . ALA A 1 222 ? 10.179 10.443 -2.191 1.00 84.31 222 ALA A O 1
ATOM 1705 N N . ALA A 1 223 ? 8.993 12.347 -2.280 1.00 87.88 223 ALA A N 1
ATOM 1706 C CA . ALA A 1 223 ? 9.171 12.662 -0.865 1.00 87.88 223 ALA A CA 1
ATOM 1707 C C . ALA A 1 223 ? 8.442 11.672 0.055 1.00 87.88 223 ALA A C 1
ATOM 1709 O O . ALA A 1 223 ? 8.973 11.331 1.108 1.00 87.88 223 ALA A O 1
ATOM 1710 N N . VAL A 1 224 ? 7.259 11.187 -0.340 1.00 91.31 224 VAL A N 1
ATOM 1711 C CA . VAL A 1 224 ? 6.523 10.153 0.410 1.00 91.31 224 VAL A CA 1
ATOM 1712 C C . VAL A 1 224 ? 7.306 8.840 0.434 1.00 91.31 224 VAL A C 1
ATOM 1714 O O . VAL A 1 224 ? 7.556 8.294 1.506 1.00 91.31 224 VAL A O 1
ATOM 1717 N N . ARG A 1 225 ? 7.758 8.361 -0.732 1.00 91.69 225 ARG A N 1
ATOM 1718 C CA . ARG A 1 225 ? 8.551 7.127 -0.841 1.00 91.69 225 ARG A CA 1
ATOM 1719 C C . ARG A 1 225 ? 9.863 7.212 -0.057 1.00 91.69 225 ARG A C 1
ATOM 1721 O O . ARG A 1 225 ? 10.214 6.271 0.656 1.00 91.69 225 ARG A O 1
ATOM 1728 N N . LYS A 1 226 ? 10.556 8.353 -0.146 1.00 87.81 226 LYS A N 1
ATOM 1729 C CA . LYS A 1 226 ? 11.777 8.623 0.621 1.00 87.81 226 LYS A CA 1
ATOM 1730 C C . LYS A 1 226 ? 11.515 8.600 2.129 1.00 87.81 226 LYS A C 1
ATOM 1732 O O . LYS A 1 226 ? 12.234 7.907 2.835 1.00 87.81 226 LYS A O 1
ATOM 1737 N N . LEU A 1 227 ? 10.465 9.275 2.601 1.00 94.31 227 LEU A N 1
ATOM 1738 C CA . LEU A 1 227 ? 10.104 9.307 4.021 1.00 94.31 227 LEU A CA 1
ATOM 1739 C C . LEU A 1 227 ? 9.867 7.900 4.585 1.00 94.31 227 LEU A C 1
ATOM 1741 O O . LEU A 1 227 ? 10.397 7.569 5.637 1.00 94.31 227 LEU A O 1
ATOM 1745 N N . ILE A 1 228 ? 9.104 7.061 3.879 1.00 94.38 228 ILE A N 1
ATOM 1746 C CA . ILE A 1 228 ? 8.853 5.680 4.323 1.00 94.38 228 ILE A CA 1
ATOM 1747 C C . ILE A 1 228 ? 10.164 4.886 4.369 1.00 94.38 228 ILE A C 1
ATOM 1749 O O . ILE A 1 228 ? 10.394 4.143 5.314 1.00 94.38 228 ILE A O 1
ATOM 1753 N N . THR A 1 229 ? 11.050 5.074 3.388 1.00 89.25 229 THR A N 1
ATOM 1754 C CA . THR A 1 229 ? 12.377 4.437 3.382 1.00 89.25 229 THR A CA 1
ATOM 1755 C C . THR A 1 229 ? 13.263 4.884 4.548 1.00 89.25 229 THR A C 1
ATOM 1757 O O . THR A 1 229 ? 14.004 4.068 5.085 1.00 89.25 229 THR A O 1
ATOM 1760 N N . GLU A 1 230 ? 13.185 6.150 4.956 1.00 92.06 230 GLU A N 1
ATOM 1761 C CA . GLU A 1 230 ? 13.935 6.681 6.102 1.00 92.06 230 GLU A CA 1
ATOM 1762 C C . GLU A 1 230 ? 13.377 6.202 7.450 1.00 92.06 230 GLU A C 1
ATOM 1764 O O . GLU A 1 230 ? 1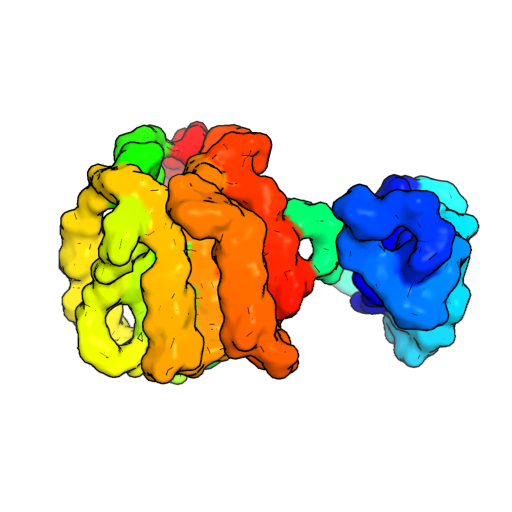4.141 6.050 8.399 1.00 92.06 230 GLU A O 1
ATOM 1769 N N . LEU A 1 231 ? 12.066 5.955 7.539 1.00 94.62 231 LEU A N 1
ATOM 1770 C CA . LEU A 1 231 ? 11.402 5.506 8.767 1.00 94.62 231 LEU A CA 1
ATOM 1771 C C . LEU A 1 231 ? 11.421 3.979 8.944 1.00 94.62 231 LEU A C 1
ATOM 1773 O O . LEU A 1 231 ? 11.517 3.497 10.067 1.00 94.62 231 LEU A O 1
ATOM 1777 N N . ASN A 1 232 ? 11.350 3.218 7.852 1.00 93.38 232 ASN A N 1
ATOM 1778 C CA . ASN A 1 232 ? 11.309 1.753 7.849 1.00 93.38 232 ASN A CA 1
ATOM 1779 C C . ASN A 1 232 ? 12.673 1.161 7.457 1.00 93.38 232 ASN A C 1
ATOM 1781 O O . ASN A 1 232 ? 12.786 0.428 6.475 1.00 93.38 232 ASN A O 1
ATOM 1785 N N . THR A 1 233 ? 13.738 1.540 8.163 1.00 89.00 233 THR A N 1
ATOM 1786 C CA . THR A 1 233 ? 15.125 1.196 7.789 1.00 89.00 233 THR A CA 1
ATOM 1787 C C . THR A 1 233 ? 15.430 -0.299 7.892 1.00 89.00 233 THR A C 1
ATOM 1789 O O . THR A 1 233 ? 16.206 -0.818 7.089 1.00 89.00 233 THR A O 1
ATOM 1792 N N . ASP A 1 234 ? 14.793 -1.001 8.830 1.00 83.50 234 ASP A N 1
ATOM 1793 C CA . ASP A 1 234 ? 14.910 -2.451 9.030 1.00 83.50 234 ASP A CA 1
ATOM 1794 C C . ASP A 1 234 ? 14.035 -3.280 8.071 1.00 83.50 234 ASP A C 1
ATOM 1796 O O . ASP A 1 234 ? 14.226 -4.492 7.950 1.00 83.50 234 ASP A O 1
ATOM 1800 N N . ARG A 1 235 ? 13.106 -2.623 7.358 1.00 83.00 235 ARG A N 1
ATOM 1801 C CA . ARG A 1 235 ? 12.128 -3.229 6.440 1.00 83.00 235 ARG A CA 1
ATOM 1802 C C . ARG A 1 235 ? 11.223 -4.272 7.107 1.00 83.00 235 ARG A C 1
ATOM 1804 O O . ARG A 1 235 ? 10.688 -5.149 6.418 1.00 83.00 235 ARG A O 1
ATOM 1811 N N . LEU A 1 236 ? 11.032 -4.181 8.425 1.00 85.25 236 LEU A N 1
ATOM 1812 C CA . LEU A 1 236 ? 10.165 -5.088 9.178 1.00 85.25 236 LEU A CA 1
ATOM 1813 C C . LEU A 1 236 ? 8.687 -4.728 9.022 1.00 85.25 236 LEU A C 1
ATOM 1815 O O . LEU A 1 236 ? 7.842 -5.625 9.003 1.00 85.25 236 LEU A O 1
ATOM 1819 N N . VAL A 1 237 ? 8.369 -3.440 8.862 1.00 94.69 237 VAL A N 1
ATOM 1820 C CA . VAL A 1 237 ? 6.991 -2.998 8.634 1.00 94.69 237 VAL A CA 1
ATOM 1821 C C . VAL A 1 237 ? 6.611 -3.243 7.178 1.00 94.69 237 VAL A C 1
ATOM 1823 O O . VAL A 1 237 ? 7.246 -2.727 6.255 1.00 94.69 237 VAL A O 1
ATOM 1826 N N . ARG A 1 238 ? 5.540 -4.008 6.961 1.00 95.44 238 ARG A N 1
ATOM 1827 C CA . ARG A 1 238 ? 4.960 -4.219 5.634 1.00 95.44 238 ARG A CA 1
ATOM 1828 C C . ARG A 1 238 ? 4.160 -2.992 5.213 1.00 95.44 238 ARG A C 1
ATOM 1830 O O . ARG A 1 238 ? 3.252 -2.603 5.936 1.00 95.44 238 ARG A O 1
ATOM 1837 N N . VAL A 1 239 ? 4.406 -2.429 4.029 1.00 96.25 239 VAL A N 1
ATOM 1838 C CA . VAL A 1 239 ? 3.606 -1.299 3.510 1.00 96.25 239 VAL A CA 1
ATOM 1839 C C . VAL A 1 239 ? 2.889 -1.689 2.226 1.00 96.25 239 VAL A C 1
ATOM 1841 O O . VAL A 1 239 ? 3.494 -1.774 1.166 1.00 96.25 239 VAL A O 1
ATOM 1844 N N . ASN A 1 240 ? 1.582 -1.899 2.316 1.00 96.69 240 ASN A N 1
ATOM 1845 C CA . ASN A 1 240 ? 0.708 -2.113 1.171 1.00 96.69 240 ASN A CA 1
ATOM 1846 C C . ASN A 1 240 ? 0.166 -0.776 0.661 1.00 96.69 240 ASN A C 1
ATOM 1848 O O . ASN A 1 240 ? -0.171 0.116 1.445 1.00 96.69 240 ASN A O 1
ATOM 1852 N N . THR A 1 241 ? 0.035 -0.648 -0.654 1.00 96.25 241 THR A N 1
ATOM 1853 C CA . THR A 1 241 ? -0.518 0.549 -1.296 1.00 96.25 241 THR A CA 1
ATOM 1854 C C . THR A 1 241 ? -1.726 0.190 -2.145 1.00 96.25 241 THR A C 1
ATOM 1856 O O . THR A 1 241 ? -1.809 -0.902 -2.698 1.00 96.25 241 THR A O 1
ATOM 1859 N N . VAL A 1 242 ? -2.686 1.104 -2.238 1.00 97.00 242 VAL A N 1
ATOM 1860 C CA . VAL A 1 242 ? -3.951 0.911 -2.944 1.00 97.00 242 VAL A CA 1
ATOM 1861 C C . VAL A 1 242 ? -4.210 2.129 -3.813 1.00 97.00 242 VAL A C 1
ATOM 1863 O O . VAL A 1 242 ? -4.458 3.226 -3.313 1.00 97.00 242 VAL A O 1
ATOM 1866 N N . GLY A 1 243 ? -4.137 1.929 -5.122 1.00 95.44 243 GLY A N 1
ATOM 1867 C CA . GLY A 1 243 ? -4.547 2.908 -6.114 1.00 95.44 243 GLY A CA 1
ATOM 1868 C C . GLY A 1 243 ? -6.023 2.716 -6.416 1.00 95.44 243 GLY A C 1
ATOM 1869 O O . GLY A 1 243 ? -6.432 1.625 -6.808 1.00 95.44 243 GLY A O 1
ATOM 1870 N N . PHE A 1 244 ? -6.828 3.757 -6.233 1.00 95.38 244 PHE A N 1
ATOM 1871 C CA . PHE A 1 244 ? -8.269 3.671 -6.425 1.00 95.38 244 PHE A CA 1
ATOM 1872 C C . PHE A 1 244 ? -8.759 4.648 -7.493 1.00 95.38 244 PHE A C 1
ATOM 1874 O O . PHE A 1 244 ? -8.859 5.840 -7.259 1.00 95.38 244 PHE A O 1
ATOM 1881 N N . GLY A 1 245 ? -9.086 4.179 -8.692 1.00 92.56 245 GLY A N 1
ATOM 1882 C CA . GLY A 1 245 ? -9.448 5.083 -9.787 1.00 92.56 245 GLY A CA 1
ATOM 1883 C C . GLY A 1 245 ? -10.055 4.353 -10.971 1.00 92.56 245 GLY A C 1
ATOM 1884 O O . GLY A 1 245 ? -10.201 3.143 -10.942 1.00 92.56 245 GLY A O 1
ATOM 1885 N N . ARG A 1 246 ? -10.421 5.066 -12.038 1.00 90.06 246 ARG A N 1
ATOM 1886 C CA . ARG A 1 246 ? -10.973 4.420 -13.248 1.00 90.06 246 ARG A CA 1
ATOM 1887 C C . ARG A 1 246 ? -9.904 3.728 -14.095 1.00 90.06 246 ARG A C 1
ATOM 1889 O O . ARG A 1 246 ? -10.192 2.777 -14.809 1.00 90.06 246 ARG A O 1
ATOM 1896 N N . ASP A 1 247 ? -8.676 4.235 -14.019 1.00 86.06 247 ASP A N 1
ATOM 1897 C CA . ASP A 1 247 ? -7.513 3.738 -14.753 1.00 86.06 247 ASP A CA 1
ATOM 1898 C C . ASP A 1 247 ? -6.280 3.833 -13.834 1.00 86.06 247 ASP A C 1
ATOM 1900 O O . ASP A 1 247 ? -6.117 4.860 -13.160 1.00 86.06 247 ASP A O 1
ATOM 1904 N N . PRO A 1 248 ? -5.413 2.807 -13.787 1.00 82.69 248 PRO A N 1
ATOM 1905 C CA . PRO A 1 248 ? -4.176 2.815 -12.999 1.00 82.69 248 PRO A CA 1
ATOM 1906 C C . PRO A 1 248 ? -3.212 3.956 -13.357 1.00 82.69 248 PRO A C 1
ATOM 1908 O O . PRO A 1 248 ? -2.383 4.340 -12.538 1.00 82.69 248 PRO A O 1
ATOM 1911 N N . LYS A 1 249 ? -3.314 4.548 -14.550 1.00 80.62 249 LYS A N 1
ATOM 1912 C CA . LYS A 1 249 ? -2.515 5.718 -14.950 1.00 80.62 249 LYS A CA 1
ATOM 1913 C C . LYS A 1 249 ? -2.923 7.000 -14.220 1.00 80.62 249 LYS A C 1
ATOM 1915 O O . LYS A 1 249 ? -2.150 7.954 -14.192 1.00 80.62 249 LYS A O 1
ATOM 1920 N N . ASN A 1 250 ? -4.125 7.027 -13.641 1.00 83.62 250 ASN A N 1
ATOM 1921 C CA . ASN A 1 250 ? -4.677 8.199 -12.959 1.00 83.62 250 ASN A CA 1
ATOM 1922 C C . ASN A 1 250 ? -4.373 8.225 -11.453 1.00 83.62 250 ASN A C 1
ATOM 1924 O O . ASN A 1 250 ? -4.720 9.197 -10.786 1.00 83.62 250 ASN A O 1
ATOM 1928 N N . VAL A 1 251 ? -3.727 7.188 -10.917 1.00 85.88 251 VAL A N 1
ATOM 1929 C CA . VAL A 1 251 ? -3.286 7.123 -9.515 1.00 85.88 251 VAL A CA 1
ATOM 1930 C C . VAL A 1 251 ? -1.777 7.353 -9.417 1.00 85.88 251 VAL A C 1
ATOM 1932 O O . VAL A 1 251 ? -1.086 7.482 -10.430 1.00 85.88 251 VAL A O 1
ATOM 1935 N N . ASP A 1 252 ? -1.251 7.496 -8.199 1.00 84.50 252 ASP A N 1
ATOM 1936 C CA . ASP A 1 252 ? 0.155 7.849 -8.018 1.00 84.50 252 ASP A CA 1
ATOM 1937 C C . ASP A 1 252 ? 1.119 6.764 -8.533 1.00 84.50 252 ASP A C 1
ATOM 1939 O O . ASP A 1 252 ? 1.095 5.607 -8.112 1.00 84.50 252 ASP A O 1
ATOM 1943 N N . ARG A 1 253 ? 2.036 7.168 -9.418 1.00 82.56 253 ARG A N 1
ATOM 1944 C CA . ARG A 1 253 ? 3.028 6.279 -10.045 1.00 82.56 253 ARG A CA 1
ATOM 1945 C C . ARG A 1 253 ? 3.986 5.595 -9.062 1.00 82.56 253 ARG A C 1
ATOM 1947 O O . ARG A 1 253 ? 4.598 4.594 -9.413 1.00 82.56 253 ARG A O 1
ATOM 1954 N N . ASN A 1 254 ? 4.166 6.138 -7.856 1.00 85.19 254 ASN A N 1
ATOM 1955 C CA . ASN A 1 254 ? 5.088 5.587 -6.863 1.00 85.19 254 ASN A CA 1
ATOM 1956 C C . ASN A 1 254 ? 4.426 4.597 -5.897 1.00 85.19 254 ASN A C 1
ATOM 1958 O O . ASN A 1 254 ? 5.149 4.027 -5.084 1.00 85.19 254 ASN A O 1
ATOM 1962 N N . LEU A 1 255 ? 3.110 4.346 -5.969 1.00 90.06 255 LEU A N 1
ATOM 1963 C CA . LEU A 1 255 ? 2.448 3.361 -5.094 1.00 90.06 255 LEU A CA 1
ATOM 1964 C C . LEU A 1 255 ? 3.106 1.985 -5.201 1.00 90.06 255 LEU A C 1
ATOM 1966 O O . LEU A 1 255 ? 3.422 1.369 -4.182 1.00 90.06 255 LEU A O 1
ATOM 1970 N N . GLY A 1 256 ? 3.392 1.563 -6.430 1.00 86.62 256 GLY A N 1
ATOM 1971 C CA . GLY A 1 256 ? 4.128 0.342 -6.718 1.00 86.62 256 GLY A CA 1
ATOM 1972 C C . GLY A 1 256 ? 5.528 0.314 -6.100 1.00 86.62 256 GLY A C 1
ATOM 1973 O O . GLY A 1 256 ? 5.897 -0.654 -5.442 1.00 86.62 256 GLY A O 1
ATOM 1974 N N . GLY A 1 257 ? 6.288 1.403 -6.249 1.00 83.62 257 GLY A N 1
ATOM 1975 C CA . GLY A 1 257 ? 7.630 1.526 -5.670 1.00 83.62 257 GLY A CA 1
ATOM 1976 C C . GLY A 1 257 ? 7.629 1.537 -4.138 1.00 83.62 257 GLY A C 1
ATOM 1977 O O . GLY A 1 257 ? 8.487 0.915 -3.524 1.00 83.62 257 GLY A O 1
ATOM 1978 N N . ILE A 1 258 ? 6.647 2.194 -3.512 1.00 88.94 258 ILE A N 1
ATOM 1979 C CA . ILE A 1 258 ? 6.484 2.202 -2.052 1.00 88.94 258 ILE A CA 1
ATOM 1980 C C . ILE A 1 258 ? 6.228 0.786 -1.535 1.00 88.94 258 ILE A C 1
ATOM 1982 O O . ILE A 1 258 ? 6.861 0.381 -0.565 1.00 88.94 258 ILE A O 1
ATOM 1986 N N . ALA A 1 259 ? 5.329 0.033 -2.170 1.00 90.50 259 ALA A N 1
ATOM 1987 C CA . ALA A 1 259 ? 5.036 -1.328 -1.739 1.00 90.50 259 ALA A CA 1
ATOM 1988 C C . ALA A 1 259 ? 6.242 -2.262 -1.916 1.00 90.50 259 ALA A C 1
ATOM 1990 O O . ALA A 1 259 ? 6.605 -2.988 -0.987 1.00 90.50 259 ALA A O 1
ATOM 1991 N N . ALA A 1 260 ? 6.898 -2.184 -3.078 1.00 83.50 260 ALA A N 1
ATOM 1992 C CA . ALA A 1 260 ? 8.084 -2.970 -3.404 1.00 83.50 260 ALA A CA 1
ATOM 1993 C C . ALA A 1 260 ? 9.238 -2.733 -2.417 1.00 83.50 260 ALA A C 1
ATOM 1995 O O . ALA A 1 260 ? 9.858 -3.684 -1.946 1.00 83.50 260 ALA A O 1
ATOM 1996 N N . ASP A 1 261 ? 9.485 -1.477 -2.037 1.00 83.94 261 ASP A N 1
ATOM 1997 C CA . ASP A 1 261 ? 10.554 -1.133 -1.097 1.00 83.94 261 ASP A CA 1
ATOM 1998 C C . ASP A 1 261 ? 10.299 -1.657 0.328 1.00 83.94 261 ASP A C 1
ATOM 2000 O O . ASP A 1 261 ? 11.215 -1.646 1.144 1.00 83.94 261 ASP A O 1
ATOM 2004 N N . ASN A 1 262 ? 9.072 -2.075 0.663 1.00 85.88 262 ASN A N 1
ATOM 2005 C CA . ASN A 1 262 ? 8.637 -2.329 2.040 1.00 85.88 262 ASN A CA 1
ATOM 2006 C C . ASN A 1 262 ? 7.872 -3.654 2.199 1.00 85.88 262 ASN A C 1
ATOM 2008 O O . ASN A 1 262 ? 6.908 -3.724 2.962 1.00 85.88 262 ASN A O 1
ATOM 2012 N N . ASN A 1 263 ? 8.276 -4.705 1.473 1.00 86.12 263 ASN A N 1
ATOM 2013 C CA . ASN A 1 263 ? 7.725 -6.066 1.596 1.00 86.12 263 ASN A CA 1
ATOM 2014 C C . ASN A 1 263 ? 6.187 -6.148 1.481 1.00 86.12 263 ASN A C 1
ATOM 2016 O O . ASN A 1 263 ? 5.555 -7.050 2.050 1.00 86.12 263 ASN A O 1
ATOM 2020 N N . GLY A 1 264 ? 5.584 -5.183 0.786 1.00 89.06 264 GLY A N 1
ATOM 2021 C CA . GLY A 1 264 ? 4.147 -5.064 0.611 1.00 89.06 264 GLY A CA 1
ATOM 2022 C C . GLY A 1 264 ? 3.700 -5.367 -0.808 1.00 89.06 264 GLY A C 1
ATOM 2023 O O . GLY A 1 264 ? 4.464 -5.803 -1.666 1.00 89.06 264 GLY A O 1
ATOM 2024 N N . THR A 1 265 ? 2.413 -5.159 -1.048 1.00 89.81 265 THR A N 1
ATOM 2025 C CA . THR A 1 265 ? 1.783 -5.334 -2.355 1.00 89.81 265 THR A CA 1
ATOM 2026 C C . THR A 1 265 ? 1.076 -4.049 -2.757 1.00 89.81 265 THR A C 1
ATOM 2028 O O . THR A 1 265 ? 0.423 -3.405 -1.933 1.00 89.81 265 THR A O 1
ATOM 2031 N N . TYR A 1 266 ? 1.225 -3.676 -4.025 1.00 91.75 266 TYR A N 1
ATOM 2032 C CA . TYR A 1 266 ? 0.426 -2.627 -4.637 1.00 91.75 266 TYR A CA 1
ATOM 2033 C C . TYR A 1 266 ? -0.847 -3.252 -5.205 1.00 91.75 266 TYR A C 1
ATOM 2035 O O . TYR A 1 266 ? -0.802 -4.229 -5.951 1.00 91.75 266 TYR A O 1
ATOM 2043 N N . PHE A 1 267 ? -1.992 -2.708 -4.824 1.00 94.06 267 PHE A N 1
ATOM 2044 C CA . PHE A 1 267 ? -3.303 -3.106 -5.305 1.00 94.06 267 PHE A CA 1
ATOM 2045 C C . PHE A 1 267 ? -3.910 -1.980 -6.127 1.00 94.06 267 PHE A C 1
ATOM 2047 O O . PHE A 1 267 ? -3.741 -0.804 -5.802 1.00 94.06 267 PHE A O 1
ATOM 2054 N N . PHE A 1 268 ? -4.658 -2.339 -7.162 1.00 93.50 268 PHE A N 1
ATOM 2055 C CA . PHE A 1 268 ? -5.478 -1.385 -7.894 1.00 93.50 268 PHE A CA 1
ATOM 2056 C C . PHE A 1 268 ? -6.937 -1.802 -7.811 1.00 93.50 268 PHE A C 1
ATOM 2058 O O . PHE A 1 268 ? -7.279 -2.964 -8.040 1.00 93.50 268 PHE A O 1
ATOM 2065 N N . SER A 1 269 ? -7.797 -0.840 -7.512 1.00 94.06 269 SER A N 1
ATOM 2066 C CA . SER A 1 269 ? -9.238 -1.031 -7.515 1.00 94.06 269 SER A CA 1
ATOM 2067 C C . SER A 1 269 ? -9.883 -0.010 -8.427 1.00 94.06 269 SER A C 1
ATOM 2069 O O . SER A 1 269 ? -9.583 1.186 -8.380 1.00 94.06 269 SER A O 1
ATOM 2071 N N . ARG A 1 270 ? -10.813 -0.491 -9.245 1.00 92.25 270 ARG A N 1
ATOM 2072 C CA . ARG A 1 270 ? -11.586 0.365 -10.131 1.00 92.25 270 ARG A CA 1
ATOM 2073 C C . ARG A 1 270 ? -12.674 1.107 -9.365 1.00 92.25 270 ARG A C 1
ATOM 2075 O O . ARG A 1 270 ? -13.446 0.486 -8.638 1.00 92.25 270 ARG A O 1
ATOM 2082 N N . SER A 1 271 ? -12.755 2.422 -9.546 1.00 89.25 271 SER A N 1
ATOM 2083 C CA . SER A 1 271 ? -13.777 3.262 -8.900 1.00 89.25 271 SER A CA 1
ATOM 2084 C C . SER A 1 271 ? -15.105 3.331 -9.653 1.00 89.25 271 SER A C 1
ATOM 2086 O O . SER A 1 271 ? -16.100 3.783 -9.089 1.00 89.25 271 SER A O 1
ATOM 2088 N N . ASP A 1 272 ? -15.126 2.867 -10.904 1.00 83.25 272 ASP A N 1
ATOM 2089 C CA . ASP A 1 272 ? -16.266 2.905 -11.822 1.00 83.25 272 ASP A CA 1
ATOM 2090 C C . ASP A 1 272 ? -17.015 1.572 -11.954 1.00 83.25 272 ASP A C 1
ATOM 2092 O O . ASP A 1 272 ? -17.917 1.473 -12.785 1.00 83.25 272 ASP A O 1
ATOM 2096 N N . ILE A 1 273 ? -16.676 0.548 -11.160 1.00 66.44 273 ILE A N 1
ATOM 2097 C CA . ILE A 1 273 ? -17.394 -0.732 -11.218 1.00 66.44 273 ILE A CA 1
ATOM 2098 C C . ILE A 1 273 ? -18.836 -0.502 -10.732 1.00 66.44 273 ILE A C 1
ATOM 2100 O O . ILE A 1 273 ? -19.031 -0.097 -9.581 1.00 66.44 273 ILE A O 1
ATOM 2104 N N . PRO A 1 274 ? -19.862 -0.765 -11.569 1.00 51.38 274 PRO A N 1
ATOM 2105 C CA . PRO A 1 274 ? -21.249 -0.717 -11.133 1.00 51.38 274 PRO A CA 1
ATOM 2106 C C . PRO A 1 274 ? -21.428 -1.680 -9.964 1.00 51.38 274 PRO A C 1
ATOM 2108 O O . PRO A 1 274 ? -20.940 -2.810 -10.024 1.00 51.38 274 PRO A O 1
ATOM 2111 N N . ARG A 1 275 ? -22.134 -1.260 -8.907 1.00 49.72 275 ARG A N 1
ATOM 2112 C CA . ARG A 1 275 ? -22.584 -2.191 -7.867 1.00 49.72 275 ARG A CA 1
ATOM 2113 C C . ARG A 1 275 ? -23.296 -3.338 -8.575 1.00 49.72 275 ARG A C 1
ATOM 2115 O O . ARG A 1 275 ? -24.373 -3.130 -9.125 1.00 49.72 275 ARG A O 1
ATOM 2122 N N . ASN A 1 276 ? -22.689 -4.522 -8.585 1.00 41.34 276 ASN A N 1
ATOM 2123 C CA . ASN A 1 276 ? -23.424 -5.723 -8.922 1.00 41.34 276 ASN A CA 1
ATOM 2124 C C . ASN A 1 276 ? -24.344 -5.949 -7.724 1.00 41.34 276 ASN A C 1
ATOM 2126 O O . ASN A 1 276 ? -23.937 -6.488 -6.695 1.00 41.34 276 ASN A O 1
ATOM 2130 N N . ASP A 1 277 ? -25.544 -5.392 -7.823 1.00 41.00 277 ASP A N 1
ATOM 2131 C CA . ASP A 1 277 ? -26.635 -5.615 -6.893 1.00 41.00 277 ASP A CA 1
ATOM 2132 C C . ASP A 1 277 ? -27.128 -7.045 -7.108 1.00 41.00 277 ASP A C 1
ATOM 2134 O O . ASP A 1 277 ? -28.118 -7.290 -7.779 1.00 41.00 277 ASP A O 1
ATOM 2138 N N . ASN A 1 278 ? -26.348 -8.007 -6.621 1.00 33.34 278 ASN A N 1
ATOM 2139 C CA . ASN A 1 278 ? -26.736 -9.406 -6.553 1.00 33.34 278 ASN A CA 1
ATOM 2140 C C . ASN A 1 278 ? -26.623 -9.844 -5.095 1.00 33.34 278 ASN A C 1
ATOM 2142 O O . ASN A 1 278 ? -25.753 -10.627 -4.716 1.00 33.34 278 ASN A O 1
ATOM 2146 N N . ARG A 1 279 ? -27.528 -9.307 -4.272 1.00 37.19 279 ARG A N 1
ATOM 2147 C CA . ARG A 1 279 ? -28.139 -10.117 -3.222 1.00 37.19 279 ARG A CA 1
ATOM 2148 C C . ARG A 1 279 ? -29.251 -10.925 -3.885 1.00 37.19 279 ARG A C 1
ATOM 2150 O O . ARG A 1 279 ? -30.265 -10.350 -4.262 1.00 37.19 279 ARG A O 1
ATOM 2157 N N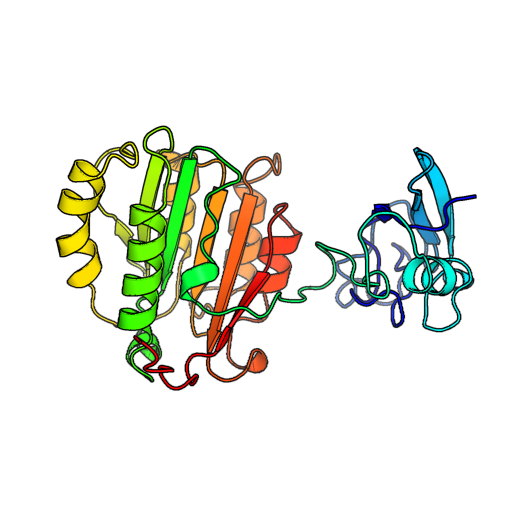 . ASN A 1 280 ? -29.034 -12.227 -4.009 1.00 31.47 280 ASN A N 1
ATOM 2158 C CA . ASN A 1 280 ? -30.087 -13.231 -3.905 1.00 31.47 280 ASN A CA 1
ATOM 2159 C C . ASN A 1 280 ? -29.624 -14.234 -2.858 1.00 31.47 280 ASN A C 1
ATOM 2161 O O . ASN A 1 280 ? -28.483 -14.724 -3.009 1.00 31.47 280 ASN A O 1
#

Mean predicted aligned error: 10.51 Å

InterPro domains:
  IPR002035 von Willebrand factor, type A [PS50234] (111-280)
  IPR036465 von Willebrand factor A-like domain superfamily [G3DSA:3.40.50.410] (111-275)
  IPR036465 von Willebrand factor A-like domain superfamily [SSF53300] (113-272)

Sequence (280 aa):
RPTTVMAITRNVSDCDLRKARWVGSDEVDLSDTPQAMAGLTRGKGQLVMADSSAHLSNDADLGKQGMIIKAHVESAGGNSIKEASPIALGGCGEYKEMPLPEVFNTKLGNHHTFIIDKSGSMSSDNRLNQAQNALLAALDDMRPTKKFYVFFFSSGEHQSMGGEPPFALQYEVDLVRPWIEKQRASGRTDPRGAIRETFERIHPDTIWILTDGWFNGKGGSAAVRKLITELNTDRLVRVNTVGFGRDPKNVDRNLGGIAADNNGTYFFSRSDIPRNDNRN

Foldseek 3Di:
DFLAWDAKQQQWPAQQQQPTFGHEPPDPDCVSRVSHDPPAHGQWIWTAGPVRDIDIGGRCCTHNNRPRLVSNQVDDDDPDPHGDGSGHFLYDQDAAEDALLCQLDQPPFQEEEEEEEQAQCCVPLVNLVSNLVSVLSSLVPDDQSGWYWYWYDAPPDIDTLDDATHGSDVVVSVVSSVVSNPRHRHHHAARLVVLCCCLVPHPTQEYEYEDQAWQPPDVTPVVVLVSNCVSCVVLRRQYEYEHEEQDPVRHYSCNSVSRSSRVHHYHYYYSPDPPPPDDD

pLDDT: mean 88.08, std 11.87, range [31.47, 98.62]

Organism: NCBI:txid408172

Solvent-accessible surface area (backbone atoms only — not comparable to full-atom values): 14789 Å² total; per-residue (Å²): 128,68,50,37,72,73,48,63,56,68,23,42,74,36,25,46,30,48,74,17,40,31,32,13,61,72,48,95,55,58,86,86,38,78,47,36,35,87,95,31,48,60,39,30,47,42,37,30,30,71,76,75,47,76,43,84,40,42,42,70,33,29,18,69,82,6,68,42,41,37,45,20,26,70,39,75,61,90,91,57,92,58,69,39,80,54,59,46,85,55,27,72,44,60,57,51,77,48,61,60,65,65,65,64,65,64,83,69,62,53,29,38,33,40,40,36,50,26,16,45,73,30,60,48,78,54,38,41,62,52,52,47,51,20,50,49,51,31,50,74,70,34,58,52,89,24,30,42,43,54,32,41,24,10,53,93,50,52,48,66,79,63,88,74,71,45,49,32,35,69,68,54,49,60,67,46,43,65,66,57,69,68,62,70,54,37,61,42,36,30,56,62,61,48,51,48,48,39,67,76,70,64,62,46,43,27,37,40,39,39,34,55,42,54,43,68,37,92,67,29,46,64,43,49,44,48,50,52,52,71,72,43,73,86,47,72,43,26,27,27,21,33,34,40,26,84,45,82,86,60,20,41,84,48,38,16,50,41,3,33,74,16,80,25,50,19,33,32,22,64,50,72,68,72,83,78,86,72,87,126